Protein AF-K1T828-F1 (afdb_monomer)

Structure (mmCIF, N/CA/C/O backbone):
data_AF-K1T828-F1
#
_entry.id   AF-K1T828-F1
#
loop_
_atom_site.group_PDB
_atom_site.id
_atom_site.type_symbol
_atom_site.label_atom_id
_atom_site.label_alt_id
_atom_site.label_comp_id
_atom_site.label_asym_id
_atom_site.label_entity_id
_atom_site.label_seq_id
_atom_site.pdbx_PDB_ins_code
_atom_site.Cartn_x
_atom_site.Cartn_y
_atom_site.Cartn_z
_atom_site.occupancy
_atom_site.B_iso_or_equiv
_atom_site.auth_seq_id
_atom_site.auth_comp_id
_atom_site.auth_asym_id
_atom_site.auth_atom_id
_atom_site.pdbx_PDB_model_num
ATOM 1 N N . PHE A 1 1 ? 9.657 0.538 -6.469 1.00 87.50 1 PHE A N 1
ATOM 2 C CA . PHE A 1 1 ? 10.778 1.367 -5.960 1.00 87.50 1 PHE A CA 1
ATOM 3 C C . PHE A 1 1 ? 11.484 2.130 -7.079 1.00 87.50 1 PHE A C 1
ATOM 5 O O . PHE A 1 1 ? 11.452 3.353 -7.075 1.00 87.50 1 PHE A O 1
ATOM 12 N N . MET A 1 2 ? 12.034 1.426 -8.077 1.00 87.25 2 MET A N 1
ATOM 13 C CA . MET A 1 2 ? 12.836 2.005 -9.170 1.00 87.25 2 MET A CA 1
ATOM 14 C C . MET A 1 2 ? 12.207 3.215 -9.873 1.00 87.25 2 MET A C 1
ATOM 16 O O . MET A 1 2 ? 12.906 4.178 -10.162 1.00 87.25 2 MET A O 1
ATOM 20 N N . LEU A 1 3 ? 10.894 3.195 -10.124 1.00 89.81 3 LEU A N 1
ATOM 21 C CA . LEU A 1 3 ? 10.188 4.316 -10.759 1.00 89.81 3 LEU A CA 1
ATOM 22 C C . LEU A 1 3 ? 10.201 5.590 -9.897 1.00 89.81 3 LEU A C 1
ATOM 24 O O . LEU A 1 3 ? 10.460 6.675 -10.411 1.00 89.81 3 LEU A O 1
ATOM 28 N N . LEU A 1 4 ? 9.970 5.457 -8.587 1.00 91.81 4 LEU A N 1
ATOM 29 C CA . LEU A 1 4 ? 10.018 6.584 -7.650 1.00 91.81 4 LEU A CA 1
ATOM 30 C C . LEU A 1 4 ? 11.455 7.068 -7.452 1.00 91.81 4 LEU A C 1
ATOM 32 O O . LEU A 1 4 ? 11.699 8.270 -7.491 1.00 91.81 4 LEU A O 1
ATOM 36 N N . ALA A 1 5 ? 12.409 6.139 -7.341 1.00 91.25 5 ALA A N 1
ATOM 37 C CA . ALA A 1 5 ? 13.824 6.481 -7.278 1.00 91.25 5 ALA A CA 1
ATOM 38 C C . ALA A 1 5 ? 14.238 7.258 -8.534 1.00 91.25 5 ALA A C 1
ATOM 40 O O . ALA A 1 5 ? 14.855 8.312 -8.431 1.00 91.25 5 ALA A O 1
ATOM 41 N N . ARG A 1 6 ? 13.814 6.818 -9.728 1.00 90.62 6 ARG A N 1
ATOM 42 C CA . ARG A 1 6 ? 14.076 7.535 -10.979 1.00 90.62 6 ARG A CA 1
ATOM 43 C C . ARG A 1 6 ? 13.510 8.953 -10.945 1.00 90.62 6 ARG A C 1
ATOM 45 O O . ARG A 1 6 ? 14.242 9.878 -11.287 1.00 90.62 6 ARG A O 1
ATOM 52 N N . LEU A 1 7 ? 12.266 9.129 -10.499 1.00 93.62 7 LEU A N 1
ATOM 53 C CA . LEU A 1 7 ? 11.659 10.452 -10.335 1.00 93.62 7 LEU A CA 1
ATOM 54 C C . LEU A 1 7 ? 12.490 11.341 -9.399 1.00 93.62 7 LEU A C 1
ATOM 56 O O . LEU A 1 7 ? 12.797 12.472 -9.760 1.00 93.62 7 LEU A O 1
ATOM 60 N N . ALA A 1 8 ? 12.920 10.815 -8.250 1.00 94.38 8 ALA A N 1
ATOM 61 C CA . ALA A 1 8 ? 13.773 11.546 -7.318 1.00 94.38 8 ALA A CA 1
ATOM 62 C C . ALA A 1 8 ? 15.112 11.944 -7.965 1.00 94.38 8 ALA A C 1
ATOM 64 O O . ALA A 1 8 ? 15.529 13.094 -7.873 1.00 94.38 8 ALA A O 1
ATOM 65 N N . THR A 1 9 ? 15.758 11.031 -8.696 1.00 94.38 9 THR A N 1
ATOM 66 C CA . THR A 1 9 ? 17.039 11.324 -9.364 1.00 94.38 9 THR A CA 1
ATOM 67 C C . THR A 1 9 ? 16.931 12.345 -10.496 1.00 94.38 9 THR A C 1
ATOM 69 O O . THR A 1 9 ? 17.908 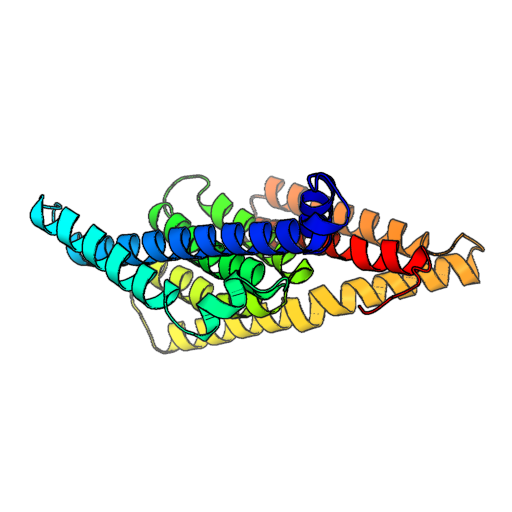13.036 -10.760 1.00 94.38 9 THR A O 1
ATOM 72 N N . ILE A 1 10 ? 15.771 12.478 -11.153 1.00 94.88 10 ILE A N 1
ATOM 73 C CA . ILE A 1 10 ? 15.543 13.512 -12.182 1.00 94.88 10 ILE A CA 1
ATOM 74 C C . ILE A 1 10 ? 15.571 14.918 -11.565 1.00 94.88 10 ILE A C 1
ATOM 76 O O . ILE A 1 10 ? 15.943 15.873 -12.238 1.00 94.88 10 ILE A O 1
ATOM 80 N N . LEU A 1 11 ? 15.224 15.041 -10.283 1.00 94.12 11 LEU A N 1
ATOM 81 C CA . LEU A 1 11 ? 15.261 16.304 -9.544 1.00 94.12 11 LEU A CA 1
ATOM 82 C C . LEU A 1 11 ? 16.664 16.646 -9.013 1.00 94.12 11 LEU A C 1
ATOM 84 O O . LEU A 1 11 ? 16.843 17.694 -8.393 1.00 94.12 11 LEU A O 1
ATOM 88 N N . ALA A 1 12 ? 17.664 15.784 -9.231 1.00 95.69 12 ALA A N 1
ATOM 89 C CA . ALA A 1 12 ? 19.028 16.043 -8.791 1.00 95.69 12 ALA A CA 1
ATOM 90 C C . ALA A 1 12 ? 19.671 17.152 -9.654 1.00 95.69 12 ALA A C 1
ATOM 92 O O . ALA A 1 12 ? 19.752 17.000 -10.873 1.00 95.69 12 ALA A O 1
ATOM 93 N N . PRO A 1 13 ? 20.193 18.238 -9.053 1.00 94.06 13 PRO A N 1
ATOM 94 C CA . PRO A 1 13 ? 20.808 19.337 -9.805 1.00 94.06 13 PRO A CA 1
ATOM 95 C C . PRO A 1 13 ? 22.147 18.955 -10.457 1.00 94.06 13 PRO A C 1
ATOM 97 O O . PRO A 1 13 ? 22.610 19.635 -11.368 1.00 94.06 13 PRO A O 1
ATOM 100 N N . SER A 1 14 ? 22.784 17.872 -10.004 1.00 95.50 14 SER A N 1
ATOM 101 C CA . SER A 1 14 ? 23.960 17.275 -10.640 1.00 95.50 14 SER A CA 1
ATOM 102 C C . SER A 1 14 ? 24.080 15.792 -10.274 1.00 95.50 14 SER A C 1
ATOM 104 O O . SER A 1 14 ? 23.405 15.308 -9.361 1.00 95.50 14 SER A O 1
ATOM 106 N N . THR A 1 15 ? 24.970 15.064 -10.957 1.00 93.56 15 THR A N 1
ATOM 107 C CA . THR A 1 15 ? 25.239 13.636 -10.696 1.00 93.56 15 THR A CA 1
ATOM 108 C C . THR A 1 15 ? 25.691 13.364 -9.262 1.00 93.56 15 THR A C 1
ATOM 110 O O . THR A 1 15 ? 25.361 12.319 -8.709 1.00 93.56 15 THR A O 1
ATOM 113 N N . TYR A 1 16 ? 26.373 14.325 -8.633 1.00 94.69 16 TYR A N 1
ATOM 114 C CA . TYR A 1 16 ? 26.779 14.257 -7.229 1.00 94.69 16 TYR A CA 1
ATOM 115 C C . TYR A 1 16 ? 25.578 14.118 -6.275 1.00 94.69 16 TYR A C 1
ATOM 117 O O . TYR A 1 16 ? 25.649 13.388 -5.292 1.00 94.69 16 TYR A O 1
ATOM 125 N N . TYR A 1 17 ? 24.441 14.753 -6.587 1.00 95.69 17 TYR A N 1
ATOM 126 C CA . TYR A 1 17 ? 23.247 14.746 -5.733 1.00 95.69 17 TYR A CA 1
ATOM 127 C C . TYR A 1 17 ? 22.303 13.560 -5.966 1.00 95.69 17 TYR A C 1
ATOM 129 O O . TYR A 1 17 ? 21.308 13.426 -5.256 1.00 95.69 17 TYR A O 1
ATOM 137 N N . VAL A 1 18 ? 22.600 12.676 -6.920 1.00 94.12 18 VAL A N 1
ATOM 138 C CA . VAL A 1 18 ? 21.748 11.521 -7.243 1.00 94.12 18 VAL A CA 1
ATOM 139 C C . VAL A 1 18 ? 21.509 10.612 -6.023 1.00 94.12 18 VAL A C 1
ATOM 141 O O . VAL A 1 18 ? 20.340 10.360 -5.724 1.00 94.12 18 VAL A O 1
ATOM 144 N N . PRO A 1 19 ? 22.535 10.178 -5.257 1.00 92.38 19 PRO A N 1
ATOM 145 C CA . PRO A 1 19 ? 22.316 9.367 -4.055 1.00 92.38 19 PRO A CA 1
ATOM 146 C C . PRO A 1 19 ? 21.527 10.119 -2.977 1.00 92.38 19 PRO A C 1
ATOM 148 O O . PRO A 1 19 ? 20.645 9.551 -2.338 1.00 92.38 19 PRO A O 1
ATOM 151 N N . HIS A 1 20 ? 21.781 11.424 -2.824 1.00 93.56 20 HIS A N 1
ATOM 152 C CA . HIS A 1 20 ? 21.067 12.265 -1.863 1.00 93.56 20 HIS A CA 1
ATOM 153 C C . HIS A 1 20 ? 19.566 12.342 -2.164 1.00 93.56 20 HIS A C 1
ATOM 155 O O . HIS A 1 20 ? 18.764 12.289 -1.235 1.00 93.56 20 HIS A O 1
ATOM 161 N N . MET A 1 21 ? 19.171 12.415 -3.439 1.00 95.62 21 MET A N 1
ATOM 162 C CA . MET A 1 21 ? 17.754 12.431 -3.818 1.00 95.62 21 MET A CA 1
ATOM 163 C C . MET A 1 21 ? 17.058 11.095 -3.540 1.00 95.62 21 MET A C 1
ATOM 165 O O . MET A 1 21 ? 15.906 11.086 -3.107 1.00 95.62 21 MET A O 1
ATOM 169 N N . VAL A 1 22 ? 17.749 9.967 -3.734 1.00 94.81 22 VAL A N 1
ATOM 170 C CA . VAL A 1 22 ? 17.203 8.642 -3.392 1.00 94.81 22 VAL A CA 1
ATOM 171 C C . VAL A 1 22 ? 17.042 8.494 -1.877 1.00 94.81 22 VAL A C 1
ATOM 173 O O . VAL A 1 22 ? 15.982 8.072 -1.419 1.00 94.81 22 VAL A O 1
ATOM 176 N N . ASN A 1 23 ? 18.030 8.921 -1.087 1.00 94.62 23 ASN A N 1
ATOM 177 C CA . ASN A 1 23 ? 17.921 8.894 0.374 1.00 94.62 23 ASN A CA 1
ATOM 178 C C . ASN A 1 23 ? 16.819 9.838 0.873 1.00 94.62 23 ASN A C 1
ATOM 180 O O . ASN A 1 23 ? 16.033 9.462 1.734 1.00 94.62 23 ASN A O 1
ATOM 184 N N . ALA A 1 24 ? 16.683 11.034 0.291 1.00 94.69 24 ALA A N 1
ATOM 185 C CA . ALA A 1 24 ? 15.603 11.959 0.631 1.00 94.69 24 ALA A CA 1
ATOM 186 C C . ALA A 1 24 ? 14.212 11.363 0.349 1.00 94.69 24 ALA A C 1
ATOM 188 O O . ALA A 1 24 ? 13.299 11.519 1.162 1.00 94.69 24 ALA A O 1
ATOM 189 N N . MET A 1 25 ? 14.047 10.634 -0.761 1.00 96.00 25 MET A N 1
ATOM 190 C CA . MET A 1 25 ? 12.819 9.884 -1.047 1.00 96.00 25 MET A CA 1
ATOM 191 C C . MET A 1 25 ? 12.511 8.862 0.059 1.00 96.00 25 MET A C 1
ATOM 193 O O . MET A 1 25 ? 11.359 8.753 0.482 1.00 96.00 25 MET A O 1
ATOM 197 N N . ASN A 1 26 ? 13.520 8.145 0.558 1.00 96.06 26 ASN A N 1
ATOM 198 C CA . ASN A 1 26 ? 13.342 7.173 1.637 1.00 96.06 26 ASN A CA 1
ATOM 199 C C . ASN A 1 26 ? 13.068 7.817 2.997 1.00 96.06 26 ASN A C 1
ATOM 201 O O . ASN A 1 26 ? 12.197 7.332 3.726 1.00 96.06 26 ASN A O 1
ATOM 205 N N . CYS A 1 27 ? 13.693 8.956 3.299 1.00 96.06 27 CYS A N 1
ATOM 206 C CA . CYS A 1 27 ? 13.342 9.771 4.460 1.00 96.06 27 CYS A CA 1
ATOM 207 C C . CYS A 1 27 ? 11.862 10.184 4.410 1.00 96.06 27 CYS A C 1
ATOM 209 O O . CYS A 1 27 ? 11.152 10.065 5.408 1.00 96.06 27 CYS A O 1
ATOM 211 N N . LEU A 1 28 ? 11.367 10.617 3.243 1.00 96.50 28 LEU A N 1
ATOM 212 C CA . LEU A 1 28 ? 9.959 10.988 3.057 1.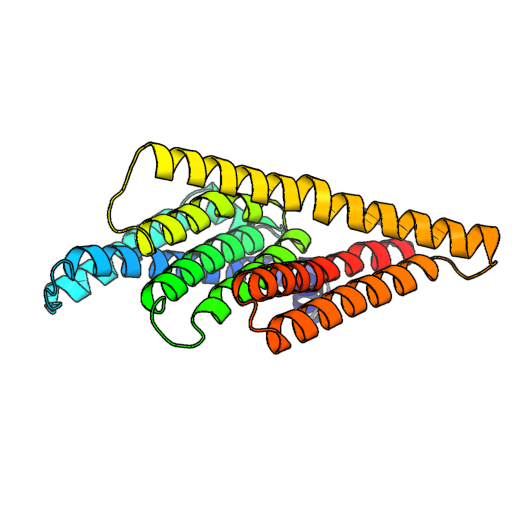00 96.50 28 LEU A CA 1
ATOM 213 C C . LEU A 1 28 ? 9.016 9.788 3.210 1.00 96.50 28 LEU A C 1
ATOM 215 O O . LEU A 1 28 ? 8.014 9.889 3.919 1.00 96.50 28 LEU A O 1
ATOM 219 N N . ALA A 1 29 ? 9.333 8.645 2.595 1.00 96.81 29 ALA A N 1
ATOM 220 C CA . ALA A 1 29 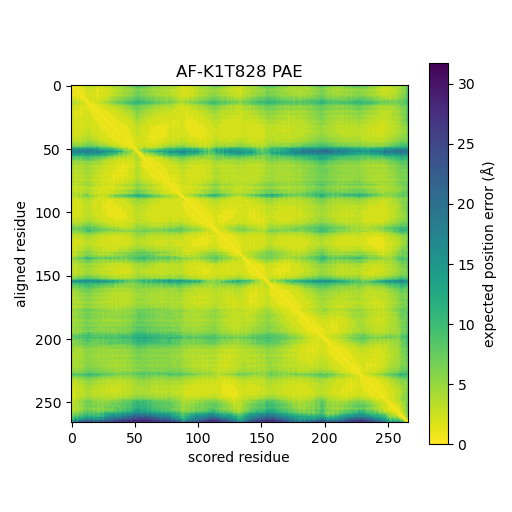? 8.549 7.419 2.758 1.00 96.81 29 ALA A CA 1
ATOM 221 C C . ALA A 1 29 ? 8.482 6.989 4.235 1.00 96.81 29 ALA A C 1
ATOM 223 O O . ALA A 1 29 ? 7.413 6.648 4.746 1.00 96.81 29 ALA A O 1
ATOM 224 N N . SER A 1 30 ? 9.602 7.090 4.948 1.00 97.31 30 SER A N 1
ATOM 225 C CA . SER A 1 30 ? 9.689 6.785 6.377 1.00 97.31 30 SER A CA 1
ATOM 226 C C . SER A 1 30 ? 8.884 7.774 7.223 1.00 97.31 30 SER A C 1
ATOM 228 O O . SER A 1 30 ? 8.157 7.354 8.120 1.00 97.31 30 SER A O 1
ATOM 230 N N . ALA A 1 31 ? 8.902 9.070 6.902 1.00 97.75 31 ALA A N 1
ATOM 231 C CA . ALA A 1 31 ? 8.058 10.060 7.571 1.00 97.75 31 ALA A CA 1
ATOM 232 C C . ALA A 1 31 ? 6.559 9.740 7.412 1.00 97.75 31 ALA A C 1
ATOM 234 O O . ALA A 1 31 ? 5.805 9.796 8.387 1.00 97.75 31 ALA A O 1
ATOM 235 N N . PHE A 1 32 ? 6.124 9.322 6.217 1.00 98.06 32 PHE A N 1
ATOM 236 C CA . PHE A 1 32 ? 4.755 8.840 6.006 1.00 98.06 32 PHE A CA 1
ATOM 237 C C . PHE A 1 32 ? 4.460 7.554 6.788 1.00 98.06 32 PHE A C 1
ATOM 239 O O . PHE A 1 32 ? 3.375 7.429 7.353 1.00 98.06 32 PHE A O 1
ATOM 246 N N . CYS A 1 33 ? 5.413 6.622 6.884 1.00 97.69 33 CYS A N 1
ATOM 247 C CA . CYS A 1 33 ? 5.275 5.436 7.733 1.00 97.69 33 CYS A CA 1
ATOM 248 C C . CYS A 1 33 ? 4.976 5.824 9.191 1.00 97.69 33 CYS A C 1
ATOM 250 O O . CYS A 1 33 ? 4.017 5.320 9.778 1.00 97.69 33 CYS A O 1
ATOM 252 N N . ILE A 1 34 ? 5.740 6.767 9.753 1.00 98.31 34 ILE A N 1
ATOM 253 C CA . ILE A 1 34 ? 5.537 7.273 11.119 1.00 98.31 34 ILE A CA 1
ATOM 254 C C . ILE A 1 34 ? 4.187 7.983 11.265 1.00 98.31 34 ILE A C 1
ATOM 256 O O . ILE A 1 34 ? 3.498 7.776 12.263 1.00 98.31 34 ILE A O 1
ATOM 260 N N . LEU A 1 35 ? 3.755 8.753 10.262 1.00 98.44 35 LEU A N 1
ATOM 261 C CA . LEU A 1 35 ? 2.431 9.383 10.254 1.00 98.44 35 LEU A CA 1
ATOM 262 C C . LEU A 1 35 ? 1.295 8.347 10.315 1.00 98.44 35 LEU A C 1
ATOM 264 O O . LEU A 1 35 ? 0.380 8.476 11.130 1.00 98.44 35 LEU A O 1
ATOM 268 N N . PHE A 1 36 ? 1.346 7.302 9.483 1.00 98.44 36 PHE A N 1
ATOM 269 C CA . PHE A 1 36 ? 0.322 6.252 9.485 1.00 98.44 36 PHE A CA 1
ATOM 270 C C . PHE A 1 36 ? 0.358 5.410 10.762 1.00 98.44 36 PHE A C 1
ATOM 272 O O . PHE A 1 36 ? -0.698 5.021 11.268 1.00 98.44 36 PHE A O 1
ATOM 279 N N . LEU A 1 37 ? 1.544 5.176 11.330 1.00 98.25 37 LEU A N 1
ATOM 280 C CA . LEU A 1 37 ? 1.688 4.533 12.633 1.00 98.25 37 LEU A CA 1
ATOM 281 C C . LEU A 1 37 ? 1.061 5.388 13.743 1.00 98.25 37 LEU A C 1
ATOM 283 O O . LEU A 1 37 ? 0.249 4.886 14.520 1.00 98.25 37 LEU A O 1
ATOM 287 N N . PHE A 1 38 ? 1.351 6.691 13.770 1.00 98.62 38 PHE A N 1
ATOM 288 C CA . PHE A 1 38 ? 0.730 7.644 14.689 1.00 98.62 38 PHE A CA 1
ATOM 289 C C . PHE A 1 38 ? -0.802 7.610 14.579 1.00 98.62 38 PHE A C 1
ATOM 291 O O . PHE A 1 38 ? -1.504 7.486 15.587 1.00 98.62 38 PHE A O 1
ATOM 298 N N . TRP A 1 39 ? -1.352 7.653 13.362 1.00 98.50 39 TRP A N 1
ATOM 299 C CA . TRP A 1 39 ? -2.801 7.569 13.171 1.00 98.50 39 TRP A CA 1
ATOM 300 C C . TRP A 1 39 ? -3.395 6.215 13.560 1.00 98.50 39 TRP A C 1
ATOM 302 O O . TRP A 1 39 ? -4.513 6.167 14.066 1.00 98.50 39 TRP A O 1
ATOM 312 N N . THR A 1 40 ? -2.661 5.124 13.363 1.00 97.94 40 THR A N 1
ATOM 313 C CA . THR A 1 40 ? -3.063 3.783 13.809 1.00 97.94 40 THR A CA 1
ATOM 314 C C . THR A 1 40 ? -3.160 3.733 15.334 1.00 97.94 40 THR A C 1
ATOM 316 O O . THR A 1 40 ? -4.190 3.333 15.877 1.00 97.94 40 THR A O 1
ATOM 319 N N . ILE A 1 41 ? -2.132 4.209 16.041 1.00 98.12 41 ILE A N 1
ATOM 320 C CA . ILE A 1 41 ? -2.092 4.206 17.509 1.00 98.12 41 ILE A CA 1
ATOM 321 C C . ILE A 1 41 ? -3.179 5.120 18.082 1.00 98.12 41 ILE A C 1
ATOM 323 O O . ILE A 1 41 ? -3.935 4.700 18.956 1.00 98.12 41 ILE A O 1
ATOM 327 N N . THR A 1 42 ? -3.309 6.347 17.570 1.00 97.56 42 THR A N 1
ATOM 328 C CA . THR A 1 42 ? -4.348 7.289 18.027 1.00 97.56 42 THR A CA 1
ATOM 329 C C . THR A 1 42 ? -5.758 6.771 17.754 1.00 97.56 42 THR A C 1
ATOM 331 O O . THR A 1 42 ? -6.631 6.916 18.609 1.00 97.56 42 THR A O 1
ATOM 334 N N . HIS A 1 43 ? -5.995 6.119 16.611 1.00 95.75 43 HIS A N 1
ATOM 335 C CA . HIS A 1 43 ? -7.269 5.462 16.322 1.00 95.75 43 HIS A CA 1
ATOM 336 C C . HIS A 1 43 ? -7.595 4.394 17.376 1.00 95.75 43 HIS A C 1
ATOM 338 O O . HIS A 1 43 ? -8.698 4.394 17.928 1.00 95.75 43 HIS A O 1
ATOM 344 N N . LEU A 1 44 ? -6.644 3.506 17.686 1.00 95.25 44 LEU A N 1
ATOM 345 C CA . LEU A 1 44 ? -6.841 2.434 18.665 1.00 95.25 44 LEU A CA 1
ATOM 346 C C . LEU A 1 44 ? -7.033 2.983 20.086 1.00 95.25 44 LEU A C 1
ATOM 348 O O . LEU A 1 44 ? -7.969 2.578 20.775 1.00 95.25 44 LEU A O 1
ATOM 352 N N . ALA A 1 45 ? -6.208 3.946 20.505 1.00 95.69 45 ALA A N 1
ATOM 353 C CA . ALA A 1 45 ? -6.323 4.597 21.809 1.00 95.69 45 ALA A CA 1
ATOM 354 C C . ALA A 1 45 ? -7.675 5.309 21.965 1.00 95.69 45 ALA A C 1
ATOM 356 O O . ALA A 1 45 ? -8.368 5.123 22.967 1.00 95.69 45 ALA A O 1
ATOM 357 N N . ARG A 1 46 ? -8.109 6.051 20.936 1.00 94.75 46 ARG A N 1
ATOM 358 C CA . ARG A 1 46 ? -9.433 6.682 20.908 1.00 94.75 46 ARG A CA 1
ATOM 359 C C . ARG A 1 46 ? -10.545 5.652 21.067 1.00 94.75 46 ARG A C 1
ATOM 361 O O . ARG A 1 46 ? -11.432 5.852 21.887 1.00 94.75 46 ARG A O 1
ATOM 368 N N . ARG A 1 47 ? -10.483 4.549 20.317 1.00 90.75 47 ARG A N 1
ATOM 369 C CA . ARG A 1 47 ? -11.489 3.478 20.350 1.00 90.75 47 ARG A CA 1
ATOM 370 C C . ARG A 1 47 ? -11.646 2.857 21.738 1.00 90.75 47 ARG A C 1
ATOM 372 O O . ARG A 1 47 ? -12.753 2.473 22.109 1.00 90.75 47 ARG A O 1
ATOM 379 N N . ILE A 1 48 ? -10.554 2.735 22.492 1.00 91.69 48 ILE A N 1
ATOM 380 C CA . ILE A 1 48 ? -10.585 2.225 23.868 1.00 91.69 48 ILE A CA 1
ATOM 381 C C . ILE A 1 48 ? -11.325 3.208 24.782 1.00 91.69 48 ILE A C 1
ATOM 383 O O . ILE A 1 48 ? -12.184 2.785 25.552 1.00 91.69 48 ILE A O 1
ATOM 387 N N . LEU A 1 49 ? -11.035 4.507 24.668 1.00 91.56 49 LEU A N 1
ATOM 388 C CA . LEU A 1 49 ? -11.616 5.538 25.533 1.00 91.56 49 LEU A CA 1
ATOM 389 C C . LEU A 1 49 ? -13.068 5.893 25.193 1.00 91.56 49 LEU A C 1
ATOM 391 O O . LEU A 1 49 ? -13.806 6.280 26.089 1.00 91.56 49 LEU A O 1
ATOM 395 N N . THR A 1 50 ? -13.496 5.745 23.937 1.00 88.88 50 THR A N 1
ATOM 396 C CA . THR A 1 50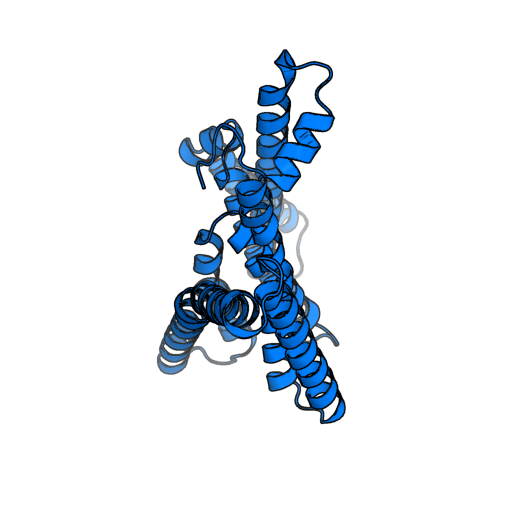 ? -14.893 5.980 23.519 1.00 88.88 50 THR A CA 1
ATOM 397 C C . THR A 1 50 ? -15.765 4.730 23.596 1.00 88.88 50 THR A C 1
ATOM 399 O O . THR A 1 50 ? -16.892 4.698 23.089 1.00 88.88 50 THR A O 1
ATOM 402 N N . ARG A 1 51 ? -15.251 3.652 24.194 1.00 83.56 51 ARG A N 1
ATOM 403 C CA . ARG A 1 51 ? -16.003 2.412 24.371 1.00 83.56 51 ARG A CA 1
ATOM 404 C C . ARG A 1 51 ? -17.270 2.691 25.194 1.00 83.56 51 ARG A C 1
ATOM 406 O O . ARG A 1 51 ? -17.257 3.518 26.095 1.00 83.56 51 ARG A O 1
ATOM 413 N N . GLN A 1 52 ? -18.368 2.005 24.863 1.00 80.00 52 GLN A N 1
ATOM 414 C CA . GLN A 1 52 ? -19.691 2.186 25.494 1.00 80.00 52 GLN A CA 1
ATOM 415 C C . GLN A 1 52 ? -20.313 3.586 25.318 1.00 80.00 52 GLN A C 1
ATOM 417 O O . GLN A 1 52 ? -21.239 3.934 26.041 1.00 80.00 52 GLN A O 1
ATOM 422 N N . GLY A 1 53 ? -19.859 4.368 24.332 1.00 80.44 53 GLY A N 1
ATOM 423 C CA . GLY A 1 53 ? -20.445 5.678 24.032 1.00 80.44 53 GLY A CA 1
ATOM 424 C C . GLY A 1 53 ? -19.921 6.811 24.913 1.00 80.44 53 GLY A C 1
ATOM 425 O O . GLY A 1 53 ? -20.535 7.871 24.953 1.00 80.44 53 GLY A O 1
ATOM 426 N N . ALA A 1 54 ? -18.798 6.606 25.608 1.00 85.88 54 ALA A N 1
ATOM 427 C CA . ALA A 1 54 ? -18.147 7.666 26.365 1.00 85.88 54 ALA A CA 1
ATOM 428 C C . ALA A 1 54 ? -17.656 8.793 25.439 1.00 85.88 54 ALA A C 1
ATOM 430 O O . ALA A 1 54 ? -17.020 8.545 24.409 1.00 85.88 54 ALA A O 1
ATOM 431 N N . GLU A 1 55 ? -17.922 10.038 25.829 1.00 87.50 55 GLU A N 1
ATOM 432 C CA . GLU A 1 55 ? -17.397 11.210 25.135 1.00 87.50 55 GLU A CA 1
ATOM 433 C C . GLU A 1 55 ? -15.939 11.487 25.526 1.00 87.50 55 GLU A C 1
ATOM 435 O O . GLU A 1 55 ? -15.490 11.233 26.648 1.00 87.50 55 GLU A O 1
ATOM 440 N N . LEU A 1 56 ? -15.170 12.030 24.582 1.00 89.31 56 LEU A N 1
ATOM 441 C CA . LEU A 1 56 ? -13.778 12.388 24.827 1.00 89.31 56 LEU A CA 1
ATOM 442 C C . LEU A 1 56 ? -13.699 13.716 25.578 1.00 89.31 56 LEU A C 1
ATOM 444 O O . LEU A 1 56 ? -13.993 14.776 25.029 1.00 89.31 56 LEU A O 1
ATOM 448 N N . THR A 1 57 ? -13.204 13.673 26.812 1.00 93.94 57 THR A N 1
ATOM 449 C CA . THR A 1 57 ? -12.784 14.882 27.527 1.00 93.94 57 THR A CA 1
ATOM 450 C C . THR A 1 57 ? -11.527 15.480 26.883 1.00 93.94 57 THR A C 1
ATOM 452 O O . THR A 1 57 ? -10.766 14.791 26.198 1.00 93.94 57 THR A O 1
ATOM 455 N N . LYS A 1 58 ? -11.240 16.761 27.153 1.00 93.88 58 LYS A N 1
ATOM 456 C CA . LYS A 1 58 ? -9.984 17.398 26.706 1.00 93.88 58 LYS A CA 1
ATOM 457 C C . LYS A 1 58 ? -8.743 16.630 27.181 1.00 93.88 58 LYS A C 1
ATOM 459 O O . LYS A 1 58 ? -7.803 16.463 26.410 1.00 93.88 58 LYS A O 1
ATOM 464 N N . ALA A 1 59 ? -8.766 16.121 28.415 1.00 94.38 59 ALA A N 1
ATOM 465 C CA . ALA A 1 59 ? -7.687 15.302 28.964 1.00 94.38 59 ALA A CA 1
ATOM 466 C C . ALA A 1 59 ? -7.502 13.995 28.170 1.00 94.38 59 ALA A C 1
ATOM 468 O O . ALA A 1 59 ? -6.376 13.648 27.821 1.00 94.38 59 ALA A O 1
ATOM 469 N N . ASN A 1 60 ? -8.598 13.324 27.797 1.00 93.81 60 ASN A N 1
ATOM 470 C CA . ASN A 1 60 ? -8.551 12.115 26.972 1.00 93.81 60 ASN A CA 1
ATOM 471 C C . ASN A 1 60 ? -7.996 12.391 25.570 1.00 93.81 60 ASN A C 1
ATOM 473 O O . ASN A 1 60 ? -7.236 11.581 25.050 1.00 93.81 60 ASN A O 1
ATOM 477 N N . ILE A 1 61 ? -8.329 13.533 24.961 1.00 95.31 61 ILE A N 1
ATOM 478 C CA . ILE A 1 61 ? -7.772 13.922 23.656 1.00 95.31 61 ILE A CA 1
ATOM 479 C C . ILE A 1 61 ? -6.249 14.069 23.749 1.00 95.31 61 ILE A C 1
ATOM 481 O O . ILE A 1 61 ? -5.531 13.505 22.923 1.00 95.31 61 ILE A O 1
ATOM 485 N N . VAL A 1 62 ? -5.753 14.776 24.770 1.00 97.19 62 VAL A N 1
ATOM 486 C CA . VAL A 1 62 ? -4.308 14.928 25.003 1.00 97.19 62 VAL A CA 1
ATOM 487 C C . VAL A 1 62 ? -3.652 13.571 25.251 1.00 97.19 62 VAL A C 1
ATOM 489 O O . VAL A 1 62 ? -2.608 13.297 24.667 1.00 97.19 62 VAL A O 1
ATOM 492 N N . ALA A 1 63 ? -4.281 12.696 26.041 1.00 96.06 63 ALA A N 1
ATOM 493 C CA . ALA A 1 63 ? -3.778 11.348 26.284 1.00 96.06 63 ALA A CA 1
ATOM 494 C C . ALA A 1 63 ? -3.679 10.530 24.986 1.00 96.06 63 ALA A C 1
ATOM 496 O O . ALA A 1 63 ? -2.628 9.959 24.720 1.00 96.06 63 ALA A O 1
ATOM 497 N N . VAL A 1 64 ? -4.713 10.532 24.134 1.00 97.31 64 VAL A N 1
ATOM 498 C CA . VAL A 1 64 ? -4.697 9.829 22.837 1.00 97.31 64 VAL A CA 1
ATOM 499 C C . VAL A 1 64 ? -3.569 10.337 21.946 1.00 97.31 64 VAL A C 1
ATOM 501 O O . VAL A 1 64 ? -2.806 9.532 21.409 1.00 97.31 64 VAL A O 1
ATOM 504 N N . LEU A 1 65 ? -3.453 11.659 21.785 1.00 98.00 65 LEU A N 1
ATOM 505 C CA . LEU A 1 65 ? -2.410 12.266 20.956 1.00 98.00 65 LEU A CA 1
ATOM 506 C C . LEU A 1 65 ? -1.014 11.977 21.521 1.00 98.00 65 LEU A C 1
ATOM 508 O O . LEU A 1 65 ? -0.113 11.635 20.758 1.00 98.00 65 LEU A O 1
ATOM 512 N N . GLY A 1 66 ? -0.853 12.041 22.845 1.00 97.88 66 GLY A N 1
ATOM 513 C CA . GLY A 1 66 ? 0.381 11.696 23.544 1.00 97.88 66 GLY A CA 1
ATOM 514 C C . GLY A 1 66 ? 0.773 10.231 23.354 1.00 97.88 66 GLY A C 1
ATOM 515 O O . GLY A 1 66 ? 1.912 9.956 22.994 1.00 97.88 66 GLY A O 1
ATOM 516 N N . THR A 1 67 ? -0.166 9.288 23.499 1.00 97.81 67 THR A N 1
ATOM 517 C CA . T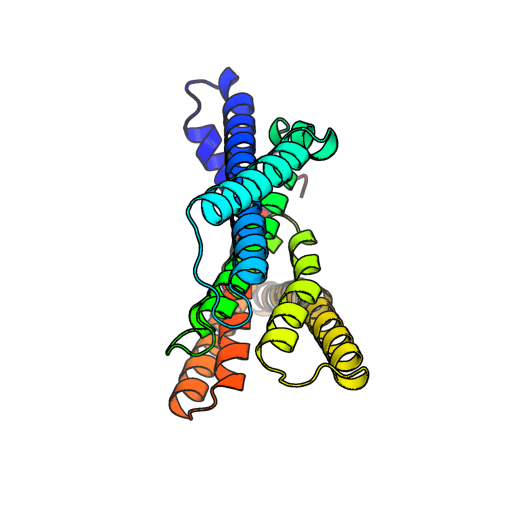HR A 1 67 ? 0.070 7.858 23.230 1.00 97.81 67 THR A CA 1
ATOM 518 C C . THR A 1 67 ? 0.505 7.632 21.785 1.00 97.81 67 THR A C 1
ATOM 520 O O . THR A 1 67 ? 1.468 6.906 21.540 1.00 97.81 67 THR A O 1
ATOM 523 N N . GLY A 1 68 ? -0.168 8.282 20.831 1.00 98.00 68 GLY A N 1
ATOM 524 C CA . GLY A 1 68 ? 0.211 8.249 19.422 1.00 98.00 68 GLY A CA 1
ATOM 525 C C . GLY A 1 68 ? 1.629 8.750 19.185 1.00 98.00 68 GLY A C 1
ATOM 526 O O . GLY A 1 68 ? 2.414 8.075 18.523 1.00 98.00 68 GLY A O 1
ATOM 527 N N . ALA A 1 69 ? 1.958 9.923 19.732 1.00 98.06 69 ALA A N 1
ATOM 528 C CA . ALA A 1 69 ? 3.255 10.562 19.552 1.00 98.06 69 ALA A CA 1
ATOM 529 C C . ALA A 1 69 ? 4.380 9.724 20.167 1.00 98.06 69 ALA A C 1
ATOM 531 O O . ALA A 1 69 ? 5.356 9.432 19.483 1.00 98.06 69 ALA A O 1
ATOM 532 N N . VAL A 1 70 ? 4.219 9.279 21.417 1.00 98.25 70 VAL A N 1
ATOM 533 C CA . VAL A 1 70 ? 5.213 8.448 22.111 1.00 98.25 70 VAL A CA 1
ATOM 534 C C . VAL A 1 70 ? 5.439 7.136 21.366 1.00 98.25 70 VAL A C 1
ATOM 536 O O . VAL A 1 70 ? 6.584 6.788 21.105 1.00 98.25 70 VAL A O 1
ATOM 539 N N . GLY A 1 71 ? 4.379 6.424 20.972 1.00 97.62 71 GLY A N 1
ATOM 540 C CA . GLY A 1 71 ? 4.527 5.139 20.286 1.00 97.62 71 GLY A CA 1
ATOM 541 C C . GLY A 1 71 ? 5.128 5.262 18.882 1.00 97.62 71 GLY A C 1
ATOM 542 O O . GLY A 1 71 ? 5.991 4.468 18.513 1.00 97.62 71 GLY A O 1
ATOM 543 N N . ALA A 1 72 ? 4.723 6.275 18.110 1.00 98.06 72 ALA A N 1
ATOM 544 C CA . ALA A 1 72 ? 5.271 6.500 16.776 1.00 98.06 72 ALA A CA 1
ATOM 545 C C . ALA A 1 72 ? 6.740 6.953 16.830 1.00 98.06 72 ALA A C 1
ATOM 547 O O . ALA A 1 72 ? 7.564 6.417 16.096 1.00 98.06 72 ALA A O 1
ATOM 548 N N . LEU A 1 73 ? 7.088 7.877 17.735 1.00 97.56 73 LEU A N 1
ATOM 549 C CA . LEU A 1 73 ? 8.466 8.346 17.907 1.00 97.56 73 LEU A CA 1
ATOM 550 C C . LEU A 1 73 ? 9.379 7.272 18.503 1.00 97.56 73 LEU A C 1
ATOM 552 O O . LEU A 1 73 ? 10.535 7.185 18.100 1.00 97.56 73 LEU A O 1
ATOM 556 N N . ALA A 1 74 ? 8.874 6.423 19.401 1.00 97.81 74 ALA A N 1
ATOM 557 C CA . ALA A 1 74 ? 9.636 5.278 19.889 1.00 97.81 74 ALA A CA 1
ATOM 558 C C . ALA A 1 74 ? 10.073 4.370 18.731 1.00 97.81 74 ALA A C 1
ATOM 560 O O . ALA A 1 74 ? 11.221 3.945 18.711 1.00 97.81 74 ALA A O 1
ATOM 561 N N . TYR A 1 75 ? 9.201 4.133 17.740 1.00 96.81 75 TYR A N 1
ATOM 562 C CA . TYR A 1 75 ? 9.565 3.387 16.532 1.00 96.81 75 TYR A CA 1
ATOM 563 C C . TYR A 1 75 ? 10.556 4.154 15.642 1.00 96.81 75 TYR A C 1
ATOM 565 O O . TYR A 1 75 ? 11.526 3.555 15.174 1.00 96.81 75 TYR A O 1
ATOM 573 N N . THR A 1 76 ? 10.364 5.471 15.468 1.00 96.75 76 THR A N 1
ATOM 574 C CA . THR A 1 76 ? 11.269 6.345 14.696 1.00 96.75 76 THR A CA 1
ATOM 575 C C . THR A 1 76 ? 12.727 6.200 15.120 1.00 96.75 76 THR A C 1
ATOM 577 O O . THR A 1 76 ? 13.604 6.153 14.264 1.00 96.75 76 THR A O 1
ATOM 580 N N . PHE A 1 77 ? 12.986 6.126 16.427 1.00 96.25 77 PHE A N 1
ATOM 581 C CA . PHE A 1 77 ? 14.340 6.071 16.984 1.00 96.25 77 PHE A CA 1
ATOM 582 C C . PHE A 1 77 ? 14.849 4.646 17.251 1.00 96.25 77 PHE A C 1
ATOM 584 O O . PHE A 1 77 ? 15.851 4.480 17.941 1.00 96.25 77 PHE A O 1
ATOM 591 N N . THR A 1 78 ? 14.190 3.609 16.721 1.00 97.50 78 THR A N 1
ATOM 592 C CA . THR A 1 78 ? 14.769 2.255 16.726 1.00 97.50 78 THR A CA 1
ATOM 593 C C . THR A 1 78 ? 15.862 2.136 15.670 1.00 97.50 78 THR A C 1
ATOM 595 O O . THR A 1 78 ? 15.693 2.640 14.559 1.00 97.50 78 THR A O 1
ATOM 598 N N . ASP A 1 79 ? 16.948 1.421 15.982 1.00 95.06 79 ASP A N 1
ATOM 599 C CA . ASP A 1 79 ? 18.096 1.278 15.076 1.00 95.06 79 ASP A CA 1
ATOM 600 C C . ASP A 1 79 ? 17.669 0.786 13.688 1.00 95.06 79 ASP A C 1
ATOM 602 O O . ASP A 1 79 ? 17.950 1.422 12.674 1.00 95.06 79 ASP A O 1
ATOM 606 N N . THR A 1 80 ? 16.907 -0.311 13.629 1.00 93.56 80 THR A N 1
ATOM 607 C CA . THR A 1 80 ? 16.477 -0.912 12.358 1.00 93.56 80 THR A CA 1
ATOM 608 C C . THR A 1 80 ? 15.672 0.057 11.491 1.00 93.56 80 THR A C 1
ATOM 610 O O . THR A 1 80 ? 15.896 0.123 10.280 1.00 93.56 80 THR A O 1
ATOM 613 N N . PHE A 1 81 ? 14.740 0.815 12.079 1.00 95.25 81 PHE A N 1
ATOM 614 C CA . PHE A 1 81 ? 13.925 1.754 11.310 1.00 95.25 81 PHE A CA 1
ATOM 615 C C . PHE A 1 81 ? 14.723 2.991 10.894 1.00 95.25 81 PHE A C 1
ATOM 617 O O . PHE A 1 81 ? 14.627 3.411 9.741 1.00 95.25 81 PHE A O 1
ATOM 624 N N . TRP A 1 82 ? 15.538 3.543 11.798 1.00 95.56 82 TRP A N 1
ATOM 625 C CA . TRP A 1 82 ? 16.369 4.711 11.515 1.00 95.56 82 TRP A CA 1
ATOM 626 C C . TRP A 1 82 ? 17.332 4.451 10.354 1.00 95.56 82 TRP A C 1
ATOM 628 O O . TRP A 1 82 ? 17.387 5.245 9.416 1.00 95.56 82 TRP A O 1
ATOM 638 N N . PHE A 1 83 ? 18.032 3.310 10.365 1.00 93.38 83 PHE A N 1
ATOM 639 C CA . PHE A 1 83 ? 18.929 2.931 9.269 1.00 93.38 83 PHE A CA 1
ATOM 640 C C . PHE A 1 83 ? 18.174 2.700 7.955 1.00 93.38 83 PHE A C 1
ATOM 642 O O . PHE A 1 83 ? 18.583 3.230 6.923 1.00 93.38 83 PHE A O 1
ATOM 649 N N . SER A 1 84 ? 17.010 2.041 8.001 1.00 91.62 84 SER A N 1
ATOM 650 C CA . SER A 1 84 ? 16.157 1.865 6.813 1.00 91.62 84 SER A CA 1
ATOM 651 C C . SER A 1 84 ? 15.696 3.197 6.202 1.00 91.62 84 SER A C 1
ATOM 653 O O . SER A 1 84 ? 15.409 3.256 5.007 1.00 91.62 84 SER A O 1
ATOM 655 N N . ALA A 1 85 ? 15.589 4.262 7.005 1.00 93.81 85 ALA A N 1
ATOM 656 C CA . ALA A 1 85 ? 15.130 5.571 6.550 1.00 93.81 85 ALA A CA 1
ATOM 657 C C . ALA A 1 85 ? 16.208 6.373 5.806 1.00 93.81 85 ALA A C 1
ATOM 659 O O . ALA A 1 85 ? 15.866 7.168 4.931 1.00 93.81 85 ALA A O 1
ATOM 660 N N . ILE A 1 86 ? 17.486 6.171 6.144 1.00 92.31 86 ILE A N 1
ATOM 661 C CA . ILE A 1 86 ? 18.620 6.922 5.577 1.00 92.31 86 ILE A CA 1
ATOM 662 C C . ILE A 1 86 ? 19.365 6.167 4.471 1.00 92.31 86 ILE A C 1
ATOM 664 O O . ILE A 1 86 ? 20.242 6.738 3.822 1.00 92.31 86 ILE A O 1
ATOM 668 N N . GLU A 1 87 ? 19.027 4.900 4.256 1.00 89.56 87 GLU A N 1
ATOM 669 C CA . GLU A 1 87 ? 19.608 4.043 3.228 1.00 89.56 87 GLU A CA 1
ATOM 670 C C . GLU A 1 87 ? 18.705 3.982 1.994 1.00 89.56 87 GLU A C 1
ATOM 672 O O . GLU A 1 87 ? 17.487 3.915 2.122 1.00 89.56 87 GLU A O 1
ATOM 677 N N . GLY A 1 88 ? 19.284 3.990 0.791 1.00 87.62 88 GLY A N 1
ATOM 678 C CA . GLY A 1 88 ? 18.573 3.985 -0.492 1.00 87.62 88 GLY A CA 1
ATOM 679 C C . GLY A 1 88 ? 17.991 2.627 -0.905 1.00 87.62 88 GLY A C 1
ATOM 680 O O . GLY A 1 88 ? 18.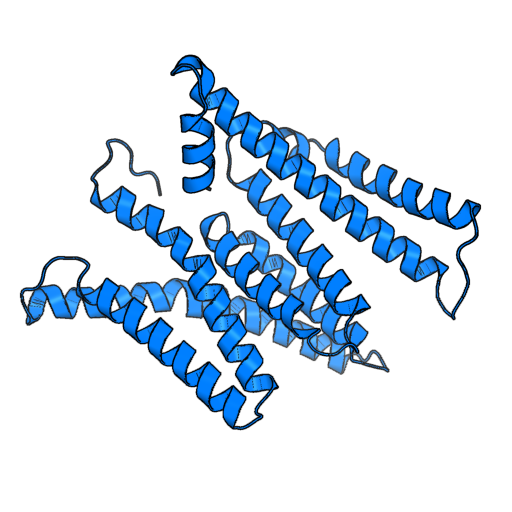217 2.192 -2.032 1.00 87.62 88 GLY A O 1
ATOM 681 N N . GLU A 1 89 ? 17.229 1.974 -0.026 1.00 89.56 89 GLU A N 1
ATOM 682 C CA . GLU A 1 89 ? 16.657 0.637 -0.235 1.00 89.56 89 GLU A CA 1
ATOM 683 C C . GLU A 1 89 ? 15.120 0.577 -0.199 1.00 89.56 89 GLU A C 1
ATOM 685 O O . GLU A 1 89 ? 14.415 1.522 0.153 1.00 89.56 89 GLU A O 1
ATOM 690 N N . VAL A 1 90 ? 14.557 -0.572 -0.577 1.00 91.81 90 VAL A N 1
ATOM 691 C CA . VAL A 1 90 ? 13.102 -0.767 -0.693 1.00 91.81 90 VAL A CA 1
ATOM 692 C C . VAL A 1 90 ? 12.364 -0.786 0.652 1.00 91.81 90 VAL A C 1
ATOM 694 O O . VAL A 1 90 ? 11.138 -0.630 0.674 1.00 91.81 90 VAL A O 1
ATOM 697 N N . TYR A 1 91 ? 13.078 -0.969 1.768 1.00 92.31 91 TYR A N 1
ATOM 698 C CA . TYR A 1 91 ? 12.486 -1.186 3.089 1.00 92.31 91 TYR A CA 1
ATOM 699 C C . TYR A 1 91 ? 11.693 0.019 3.604 1.00 92.31 91 TYR A C 1
ATOM 701 O O . TYR A 1 91 ? 10.596 -0.175 4.125 1.00 92.31 91 TYR A O 1
ATOM 709 N N . ALA A 1 92 ? 12.157 1.254 3.374 1.00 94.31 92 ALA A N 1
ATOM 710 C CA . ALA A 1 92 ? 11.423 2.467 3.753 1.00 94.31 92 ALA A CA 1
ATOM 711 C C . ALA A 1 92 ? 10.019 2.517 3.121 1.00 94.31 92 ALA A C 1
ATOM 713 O O . ALA A 1 92 ? 9.008 2.698 3.806 1.00 94.31 92 ALA A O 1
ATOM 714 N N . LEU A 1 93 ? 9.940 2.285 1.805 1.00 94.06 93 LEU A N 1
ATOM 715 C CA . LEU A 1 93 ? 8.666 2.235 1.086 1.00 94.06 93 LEU A CA 1
ATOM 716 C C . LEU A 1 93 ? 7.820 1.027 1.507 1.00 94.06 93 LEU A C 1
ATOM 718 O O . LEU A 1 93 ? 6.610 1.170 1.666 1.00 94.06 93 LEU A O 1
ATOM 722 N N . SER A 1 94 ? 8.430 -0.140 1.735 1.00 94.44 94 SER A N 1
ATOM 723 C CA . SER A 1 94 ? 7.719 -1.329 2.225 1.00 94.44 94 SER A CA 1
ATOM 724 C C . SER A 1 94 ? 7.052 -1.082 3.586 1.00 94.44 94 SER A C 1
ATOM 726 O O . SER A 1 94 ? 5.869 -1.389 3.766 1.00 94.44 94 SER A O 1
ATOM 728 N N . SER A 1 95 ? 7.772 -0.476 4.532 1.00 94.69 95 SER A N 1
ATOM 729 C CA . SER A 1 95 ? 7.249 -0.109 5.853 1.00 94.69 95 SER A CA 1
ATOM 730 C C . SER A 1 95 ? 6.125 0.922 5.747 1.00 94.69 95 SER A C 1
ATOM 732 O O . SER A 1 95 ? 5.078 0.759 6.374 1.00 94.69 95 SER A O 1
ATOM 734 N N . MET A 1 96 ? 6.277 1.926 4.875 1.00 95.81 96 MET A N 1
ATOM 735 C CA . MET A 1 96 ? 5.223 2.904 4.597 1.00 95.81 96 MET A CA 1
ATOM 736 C C . MET A 1 96 ? 3.936 2.243 4.084 1.00 95.81 96 MET A C 1
ATOM 738 O O . MET A 1 96 ? 2.861 2.535 4.606 1.00 95.81 96 MET A O 1
ATOM 742 N N . PHE A 1 97 ? 4.020 1.342 3.096 1.00 96.12 97 PHE A N 1
ATOM 743 C CA . PHE A 1 97 ? 2.850 0.612 2.587 1.00 96.12 97 PHE A CA 1
ATOM 744 C C . PHE A 1 97 ? 2.197 -0.256 3.663 1.00 96.12 97 PHE A C 1
ATOM 746 O O . PHE A 1 97 ? 0.970 -0.281 3.756 1.00 96.12 97 PHE A O 1
ATOM 753 N N . THR A 1 98 ? 3.006 -0.910 4.496 1.00 95.56 98 THR A N 1
ATOM 754 C CA . THR A 1 98 ? 2.540 -1.721 5.629 1.00 95.56 98 THR A CA 1
ATOM 755 C C . THR A 1 98 ? 1.725 -0.869 6.603 1.00 95.56 98 THR A C 1
ATOM 757 O O . THR A 1 98 ? 0.572 -1.192 6.900 1.00 95.56 98 THR A O 1
ATOM 760 N N . ALA A 1 99 ? 2.276 0.265 7.048 1.00 96.75 99 ALA A N 1
ATOM 761 C CA . ALA A 1 99 ? 1.593 1.181 7.959 1.00 96.75 99 ALA A CA 1
ATOM 762 C C . ALA A 1 99 ? 0.322 1.782 7.329 1.00 96.75 99 ALA A C 1
ATOM 764 O O . ALA A 1 99 ? -0.726 1.837 7.976 1.00 96.75 99 ALA A O 1
ATOM 765 N N . LEU A 1 100 ? 0.386 2.174 6.052 1.00 97.75 100 LEU A N 1
ATOM 766 C CA . LEU A 1 100 ? -0.748 2.707 5.297 1.00 97.75 100 LEU A CA 1
ATOM 767 C C . LEU A 1 100 ? -1.890 1.691 5.186 1.00 97.75 100 LEU A C 1
ATOM 769 O O . LEU A 1 100 ? -3.036 2.034 5.458 1.00 97.75 100 LEU A O 1
ATOM 773 N N . VAL A 1 101 ? -1.608 0.447 4.795 1.00 97.44 101 VAL A N 1
ATOM 774 C CA . VAL A 1 101 ? -2.636 -0.588 4.604 1.00 97.44 101 VAL A CA 1
ATOM 775 C C . VAL A 1 101 ? -3.313 -0.953 5.926 1.00 97.44 101 VAL A C 1
ATOM 777 O O . VAL A 1 101 ? -4.541 -1.059 5.973 1.00 97.44 101 VAL A O 1
ATOM 780 N N . VAL A 1 102 ? -2.545 -1.075 7.013 1.00 97.06 102 VAL A N 1
ATOM 781 C CA . VAL A 1 102 ? -3.106 -1.296 8.355 1.00 97.06 102 VAL A CA 1
ATOM 782 C C . VAL A 1 102 ? -4.006 -0.127 8.763 1.00 97.06 102 VAL A C 1
ATOM 784 O O . VAL A 1 102 ? -5.144 -0.345 9.184 1.00 97.06 102 VAL A O 1
ATOM 787 N N . TRP A 1 103 ? -3.553 1.115 8.570 1.00 97.88 103 TRP A N 1
ATOM 788 C CA . TRP A 1 103 ? -4.357 2.302 8.860 1.00 97.88 103 TRP A CA 1
ATOM 789 C C . TRP A 1 103 ? -5.640 2.374 8.014 1.00 97.88 103 TRP A C 1
ATOM 791 O O . TRP A 1 103 ? -6.720 2.651 8.541 1.00 97.88 103 TRP A O 1
ATOM 801 N N . LEU A 1 104 ? -5.564 2.073 6.715 1.00 98.00 104 LEU A N 1
ATOM 802 C CA . LEU A 1 104 ? -6.726 2.039 5.820 1.00 98.00 104 LEU A CA 1
ATOM 803 C C . LEU A 1 104 ? -7.753 0.992 6.245 1.00 98.00 104 LEU A C 1
ATOM 805 O O . LEU A 1 104 ? -8.953 1.202 6.075 1.00 98.00 104 LEU A O 1
ATOM 809 N N . MET A 1 105 ? -7.309 -0.121 6.824 1.00 97.69 105 MET A N 1
ATOM 810 C CA . MET A 1 105 ? -8.216 -1.150 7.317 1.00 97.69 105 MET A CA 1
ATOM 811 C C . MET A 1 105 ? -8.950 -0.714 8.585 1.00 97.69 105 MET A C 1
ATOM 813 O O . MET A 1 105 ? -10.132 -1.011 8.751 1.00 97.69 105 MET A O 1
ATOM 817 N N . LEU A 1 106 ? -8.294 0.066 9.444 1.00 96.75 106 LEU A N 1
ATOM 818 C CA . LEU A 1 106 ? -8.958 0.744 10.558 1.00 96.75 106 LEU A CA 1
ATOM 819 C C . LEU A 1 106 ? -9.935 1.825 10.065 1.00 96.75 106 LEU A C 1
ATOM 821 O O . LEU A 1 106 ? -11.013 1.998 10.633 1.00 96.75 106 LEU A O 1
ATOM 825 N N . LYS A 1 107 ? -9.621 2.507 8.955 1.00 95.94 107 LYS A N 1
ATOM 826 C CA . LYS A 1 107 ? -10.567 3.415 8.283 1.00 95.94 107 LYS A CA 1
ATOM 827 C C . LYS A 1 107 ? -11.769 2.706 7.679 1.00 95.94 107 LYS A C 1
ATOM 829 O O . LYS A 1 107 ? -12.886 3.214 7.785 1.00 95.94 107 LYS A O 1
ATOM 834 N N . TRP A 1 108 ? -11.566 1.530 7.094 1.00 97.25 108 TRP A N 1
ATOM 835 C CA . TRP A 1 108 ? -12.667 0.669 6.688 1.00 97.25 108 TRP A CA 1
ATOM 836 C C . TRP A 1 108 ? -13.527 0.270 7.891 1.00 97.25 108 TRP A C 1
ATOM 838 O O . TRP A 1 108 ? -14.747 0.343 7.801 1.00 97.25 108 TRP A O 1
ATOM 848 N N . GLU A 1 109 ? -12.907 -0.108 9.012 1.00 95.38 109 GLU A N 1
ATOM 849 C CA . GLU A 1 109 ? -13.604 -0.546 10.228 1.00 95.38 109 GLU A CA 1
ATOM 850 C C . GLU A 1 109 ? -14.533 0.542 10.784 1.00 95.38 109 GLU A C 1
ATOM 852 O O . GLU A 1 109 ? -15.693 0.257 11.081 1.00 95.38 109 GLU A O 1
ATOM 857 N N . GLU A 1 110 ? -14.059 1.791 10.816 1.00 92.56 110 GLU A N 1
ATOM 858 C CA . GLU A 1 110 ? -14.832 2.988 11.179 1.00 92.56 110 GLU A CA 1
ATOM 859 C C . GLU A 1 110 ? -16.070 3.195 10.293 1.00 92.56 110 GLU A C 1
ATOM 861 O O . GLU A 1 110 ? -17.116 3.643 10.763 1.00 92.56 110 GLU A O 1
ATOM 866 N N . GLN A 1 111 ? -15.949 2.898 8.998 1.00 94.19 111 GLN A N 1
ATOM 867 C CA . GLN A 1 111 ? -16.977 3.166 7.990 1.00 94.19 111 GLN A CA 1
ATOM 868 C C . GLN A 1 111 ? -17.720 1.898 7.557 1.00 94.19 111 GLN A C 1
ATOM 870 O O . GLN A 1 111 ? -18.467 1.946 6.584 1.00 94.19 111 GLN A O 1
ATOM 875 N N . ALA A 1 112 ? -17.543 0.764 8.242 1.00 93.25 112 ALA A N 1
ATOM 876 C CA . ALA A 1 112 ? -17.943 -0.556 7.742 1.00 93.25 112 ALA A CA 1
ATOM 877 C C . ALA A 1 112 ? -19.452 -0.715 7.474 1.00 93.25 112 ALA A C 1
ATOM 879 O O . ALA A 1 112 ? -19.839 -1.610 6.712 1.00 93.25 112 ALA A O 1
ATOM 880 N N . ASP A 1 113 ? -20.277 0.138 8.085 1.00 92.31 113 ASP A N 1
ATOM 881 C CA . ASP A 1 113 ? -21.740 0.148 7.966 1.00 92.31 113 ASP A CA 1
ATOM 882 C C . ASP A 1 113 ? -22.255 1.275 7.052 1.00 92.31 113 ASP A C 1
ATOM 884 O O . ASP A 1 113 ? -23.452 1.377 6.796 1.00 92.31 113 ASP A O 1
ATOM 888 N N . GLN A 1 114 ? -21.360 2.113 6.520 1.00 93.56 114 GLN A N 1
ATOM 889 C CA . GLN A 1 114 ? -21.710 3.146 5.550 1.00 93.56 114 GLN A CA 1
ATOM 890 C C . GLN A 1 114 ? -21.824 2.555 4.133 1.00 93.56 114 GLN A C 1
ATOM 892 O O . GLN A 1 114 ? -21.095 1.612 3.787 1.00 93.56 114 GLN A O 1
ATOM 897 N N . PRO A 1 115 ? -22.675 3.132 3.264 1.00 90.88 115 PRO A N 1
ATOM 898 C CA . PRO A 1 115 ? -22.672 2.807 1.844 1.00 90.88 115 PRO A CA 1
ATOM 899 C C . PRO A 1 115 ? -21.269 2.985 1.249 1.00 90.88 115 PRO A C 1
ATOM 901 O O . PRO A 1 115 ? -20.560 3.935 1.575 1.00 90.88 115 PRO A O 1
ATOM 904 N N . HIS A 1 116 ? -20.879 2.092 0.340 1.00 89.12 116 HIS A N 1
ATOM 905 C CA . HIS A 1 116 ? -19.583 2.126 -0.356 1.00 89.12 116 HIS A CA 1
ATOM 906 C C . HIS A 1 116 ? -18.341 1.926 0.530 1.00 89.12 116 HIS A C 1
ATOM 908 O O . HIS A 1 116 ? -17.223 2.147 0.062 1.00 89.12 116 HIS A O 1
ATOM 914 N N . SER A 1 117 ? -18.487 1.442 1.767 1.00 93.69 117 SER A N 1
ATOM 915 C CA . SER A 1 117 ? -17.354 1.152 2.660 1.00 93.69 117 SER A CA 1
ATOM 916 C C . SER A 1 117 ? -16.311 0.215 2.036 1.00 93.69 117 SER A C 1
ATOM 918 O O . SER A 1 117 ? -15.112 0.381 2.248 1.00 93.69 117 SER A O 1
ATOM 920 N N . MET A 1 118 ? -16.741 -0.707 1.169 1.00 94.44 118 MET A N 1
ATOM 921 C CA . MET A 1 118 ? -15.866 -1.660 0.472 1.00 94.44 118 MET A CA 1
ATOM 922 C C . MET A 1 118 ? -14.816 -1.009 -0.440 1.00 94.44 118 MET A C 1
ATOM 924 O O . MET A 1 118 ? -13.830 -1.665 -0.768 1.00 94.44 118 MET A O 1
ATOM 928 N N . ARG A 1 119 ? -14.944 0.283 -0.785 1.00 95.56 119 ARG A N 1
ATOM 929 C CA . ARG A 1 119 ? -13.906 1.032 -1.519 1.00 95.56 119 ARG A CA 1
ATOM 930 C C . ARG A 1 119 ? -12.543 0.985 -0.824 1.00 95.56 119 ARG A C 1
ATOM 932 O O . ARG A 1 119 ? -11.520 0.961 -1.495 1.00 95.56 119 ARG A O 1
ATOM 939 N N . TRP A 1 120 ? -12.530 0.929 0.509 1.00 97.25 120 TRP A N 1
ATOM 940 C CA . TRP A 1 120 ? -11.297 0.823 1.285 1.00 97.25 120 TRP A CA 1
ATOM 941 C C . TRP A 1 120 ? -10.616 -0.532 1.089 1.00 97.25 120 TRP A C 1
ATOM 943 O O . TRP A 1 120 ? -9.403 -0.576 0.932 1.00 97.25 120 TRP A O 1
ATOM 953 N N . ILE A 1 121 ? -11.386 -1.624 1.014 1.00 96.44 121 ILE A N 1
ATOM 954 C CA . ILE A 1 121 ? -10.858 -2.969 0.733 1.00 96.44 121 ILE A CA 1
ATOM 955 C C . ILE A 1 121 ? -10.289 -3.039 -0.687 1.00 96.44 121 ILE A C 1
ATOM 957 O O . ILE A 1 121 ? -9.228 -3.618 -0.908 1.00 96.44 121 ILE A O 1
ATOM 961 N N . VAL A 1 122 ? -10.963 -2.405 -1.649 1.00 97.38 122 VAL A N 1
ATOM 962 C CA . VAL A 1 122 ? -10.487 -2.301 -3.036 1.00 97.38 122 VAL A CA 1
ATOM 963 C C . VAL A 1 122 ? -9.192 -1.480 -3.116 1.00 97.38 122 VAL A C 1
ATOM 965 O O . VAL A 1 122 ? -8.244 -1.899 -3.777 1.00 97.38 122 VAL A O 1
ATOM 968 N N . LEU A 1 123 ? -9.113 -0.355 -2.395 1.00 97.88 123 LEU A N 1
ATOM 969 C CA . LEU A 1 123 ? -7.898 0.458 -2.296 1.00 97.88 123 LEU A CA 1
ATOM 970 C C . LEU A 1 123 ? -6.749 -0.311 -1.630 1.00 97.88 123 LEU A C 1
ATOM 972 O O . LEU A 1 123 ? -5.627 -0.273 -2.125 1.00 97.88 123 LEU A O 1
ATOM 976 N N . ILE A 1 124 ? -7.022 -1.042 -0.546 1.00 97.44 124 ILE A N 1
ATOM 977 C CA . ILE A 1 124 ? -6.039 -1.921 0.095 1.00 97.44 124 ILE A CA 1
ATOM 978 C C . ILE A 1 124 ? -5.523 -2.944 -0.915 1.00 97.44 124 ILE A C 1
ATOM 980 O O . ILE A 1 124 ? -4.315 -3.072 -1.064 1.00 97.44 124 ILE A O 1
ATOM 984 N N . ALA A 1 125 ? -6.405 -3.613 -1.661 1.00 96.69 125 ALA A N 1
ATOM 985 C CA . ALA A 1 125 ? -6.010 -4.590 -2.673 1.00 96.69 125 ALA A CA 1
ATOM 986 C C . ALA A 1 125 ? -5.080 -3.977 -3.741 1.00 96.69 125 ALA A C 1
ATOM 988 O O . ALA A 1 125 ? -4.047 -4.562 -4.067 1.00 96.69 125 ALA A O 1
ATOM 989 N N . TYR A 1 126 ? -5.383 -2.765 -4.217 1.00 97.06 126 TYR A N 1
ATOM 990 C CA . TYR A 1 126 ? -4.501 -2.023 -5.124 1.00 97.06 126 TYR A CA 1
ATOM 991 C C . TYR A 1 126 ? -3.120 -1.748 -4.508 1.00 97.06 126 TYR A C 1
ATOM 993 O O . TYR A 1 126 ? -2.094 -2.034 -5.125 1.00 97.06 126 TYR A O 1
ATOM 1001 N N . LEU A 1 127 ? -3.077 -1.237 -3.273 1.00 96.44 127 LEU A N 1
ATOM 1002 C CA . LEU A 1 127 ? -1.827 -0.914 -2.576 1.00 96.44 127 LEU A CA 1
ATOM 1003 C C . LEU A 1 127 ? -1.009 -2.165 -2.234 1.00 96.44 127 LEU A C 1
ATOM 1005 O O . LEU A 1 127 ? 0.219 -2.121 -2.272 1.00 96.44 127 LEU A O 1
ATOM 1009 N N . MET A 1 128 ? -1.667 -3.291 -1.949 1.00 94.50 128 MET A N 1
ATOM 1010 C CA . MET A 1 128 ? -1.005 -4.584 -1.795 1.00 94.50 128 MET A CA 1
ATOM 1011 C C . MET A 1 128 ? -0.356 -5.025 -3.108 1.00 94.50 128 MET A C 1
ATOM 1013 O O . MET A 1 128 ? 0.815 -5.393 -3.100 1.00 94.50 128 MET A O 1
ATOM 1017 N N . GLY A 1 129 ? -1.074 -4.913 -4.231 1.00 94.12 129 GLY A N 1
ATOM 1018 C CA . GLY A 1 129 ? -0.529 -5.159 -5.567 1.00 94.12 129 GLY A CA 1
ATOM 1019 C C . GLY A 1 129 ? 0.689 -4.290 -5.877 1.00 94.12 129 GLY A C 1
ATOM 1020 O O . GLY A 1 129 ? 1.738 -4.798 -6.265 1.00 94.12 129 GLY A O 1
ATOM 1021 N N . LEU A 1 130 ? 0.577 -2.980 -5.639 1.00 93.75 130 LEU A N 1
ATOM 1022 C CA . LEU A 1 130 ? 1.663 -2.019 -5.846 1.00 93.75 130 LEU A CA 1
ATOM 1023 C C . LEU A 1 130 ? 2.878 -2.329 -4.962 1.00 93.75 130 LEU A C 1
ATOM 1025 O O . LEU A 1 130 ? 4.020 -2.224 -5.408 1.00 93.75 130 LEU A O 1
ATOM 1029 N N . SER A 1 131 ? 2.634 -2.764 -3.725 1.00 92.62 131 SER A N 1
ATOM 1030 C CA . SER A 1 131 ? 3.692 -3.157 -2.802 1.00 92.62 131 SER A CA 1
ATOM 1031 C C . SER A 1 131 ? 4.450 -4.394 -3.263 1.00 92.62 131 SER A C 1
ATOM 1033 O O . SER A 1 131 ? 5.633 -4.471 -2.964 1.00 92.62 131 SER A O 1
ATOM 1035 N N . ILE A 1 132 ? 3.852 -5.332 -4.007 1.00 90.12 132 ILE A N 1
ATOM 1036 C CA . ILE A 1 132 ? 4.597 -6.475 -4.574 1.00 90.12 132 ILE A CA 1
ATOM 1037 C C . ILE A 1 132 ? 5.730 -5.971 -5.487 1.00 90.12 132 ILE A C 1
ATOM 1039 O O . ILE A 1 132 ? 6.829 -6.515 -5.450 1.00 90.12 132 ILE A O 1
ATOM 1043 N N . GLY A 1 133 ? 5.505 -4.877 -6.228 1.00 84.31 133 GLY A N 1
ATOM 1044 C CA . GLY A 1 133 ? 6.528 -4.192 -7.035 1.00 84.31 133 GLY A CA 1
ATOM 1045 C C . GLY A 1 133 ? 7.580 -3.402 -6.231 1.00 84.31 133 GLY A C 1
ATOM 1046 O O . GLY A 1 133 ? 8.457 -2.752 -6.810 1.00 84.31 133 GLY A O 1
ATOM 1047 N N . VAL A 1 134 ? 7.487 -3.405 -4.900 1.00 89.44 134 VAL A N 1
ATOM 1048 C CA . VAL A 1 134 ? 8.473 -2.837 -3.967 1.00 89.44 134 VAL A CA 1
ATOM 1049 C C . VAL A 1 134 ? 9.120 -3.960 -3.161 1.00 89.44 134 VAL A C 1
ATOM 1051 O O . VAL A 1 134 ? 10.322 -4.164 -3.264 1.00 89.44 134 VAL A O 1
ATOM 1054 N N . HIS A 1 135 ? 8.316 -4.668 -2.368 1.00 89.31 135 HIS A N 1
ATOM 1055 C CA . HIS A 1 135 ? 8.697 -5.811 -1.555 1.00 89.31 135 HIS A CA 1
ATOM 1056 C C . HIS A 1 135 ? 7.458 -6.657 -1.209 1.00 89.31 135 HIS A C 1
ATOM 1058 O O . HIS A 1 135 ? 6.406 -6.147 -0.819 1.00 89.31 135 HIS A O 1
ATOM 1064 N N . ILE A 1 136 ? 7.604 -7.983 -1.251 1.00 86.31 136 ILE A N 1
ATOM 1065 C CA . ILE A 1 136 ? 6.540 -8.958 -0.944 1.00 86.31 136 ILE A CA 1
ATOM 1066 C C . ILE A 1 136 ? 6.095 -8.926 0.541 1.00 86.31 136 ILE A C 1
ATOM 1068 O O . ILE A 1 136 ? 5.011 -9.409 0.868 1.00 86.31 136 ILE A O 1
ATOM 1072 N N . LEU A 1 137 ? 6.880 -8.322 1.448 1.00 81.88 137 LEU A N 1
ATOM 1073 C CA . LEU A 1 137 ? 6.654 -8.364 2.902 1.00 81.88 137 LEU A CA 1
ATOM 1074 C C . LEU A 1 137 ? 5.308 -7.780 3.326 1.00 81.88 137 LEU A C 1
ATOM 1076 O O . LEU A 1 137 ? 4.721 -8.258 4.291 1.00 81.88 137 LEU A O 1
ATOM 1080 N N . ASN A 1 138 ? 4.775 -6.807 2.588 1.00 87.19 138 ASN A N 1
ATOM 1081 C CA . ASN A 1 138 ? 3.477 -6.220 2.910 1.00 87.19 138 ASN A CA 1
ATOM 1082 C C . ASN A 1 138 ? 2.330 -7.249 2.873 1.00 87.19 138 ASN A C 1
ATOM 1084 O O . ASN A 1 138 ? 1.320 -7.065 3.551 1.00 87.19 138 ASN A O 1
ATOM 1088 N N . LEU A 1 139 ? 2.479 -8.369 2.150 1.00 88.00 139 LEU A N 1
ATOM 1089 C CA . LEU A 1 139 ? 1.503 -9.462 2.195 1.00 88.00 139 LEU A CA 1
ATOM 1090 C C . LEU A 1 139 ? 1.330 -10.018 3.616 1.00 88.00 139 LEU A C 1
ATOM 1092 O O . LEU A 1 139 ? 0.229 -10.420 3.972 1.00 88.00 139 LEU A O 1
ATOM 1096 N N . LEU A 1 140 ? 2.358 -9.956 4.468 1.00 89.94 140 LEU A N 1
ATOM 1097 C CA . LEU A 1 140 ? 2.287 -10.415 5.860 1.00 89.94 140 LEU A CA 1
ATOM 1098 C C . LEU A 1 140 ? 1.319 -9.601 6.729 1.00 89.94 140 LEU A C 1
ATOM 1100 O O . LEU A 1 140 ? 1.006 -10.021 7.840 1.00 89.94 140 LEU A O 1
ATOM 1104 N N . THR A 1 141 ? 0.795 -8.474 6.237 1.00 93.81 141 THR A N 1
ATOM 1105 C CA . THR A 1 141 ? -0.289 -7.748 6.915 1.00 93.81 141 THR A CA 1
ATOM 1106 C C . THR A 1 141 ? -1.639 -8.454 6.795 1.00 93.81 141 THR A C 1
ATOM 1108 O O . THR A 1 141 ? -2.495 -8.248 7.653 1.00 93.81 141 THR A O 1
ATOM 1111 N N . VAL A 1 142 ? -1.836 -9.325 5.792 1.00 94.94 142 VAL A N 1
ATOM 1112 C CA . VAL A 1 142 ? -3.121 -9.991 5.499 1.00 94.94 142 VAL A CA 1
ATOM 1113 C C . VAL A 1 142 ? -3.770 -10.621 6.735 1.00 94.94 142 VAL A C 1
ATOM 1115 O O . VAL A 1 142 ? -4.954 -10.354 6.950 1.00 94.94 142 VAL A O 1
ATOM 1118 N N . PRO A 1 143 ? -3.062 -11.395 7.586 1.00 95.56 143 PRO A N 1
ATOM 1119 C CA . PRO A 1 143 ? -3.646 -11.923 8.814 1.00 95.56 143 PRO A CA 1
ATOM 1120 C C . PRO A 1 143 ? -4.249 -10.838 9.704 1.00 95.56 143 PRO A C 1
ATOM 1122 O O . PRO A 1 143 ? -5.403 -10.964 10.109 1.00 95.56 143 PRO A O 1
ATOM 1125 N N . ALA A 1 144 ? -3.527 -9.742 9.947 1.00 95.56 144 ALA A N 1
ATOM 1126 C CA . ALA A 1 144 ? -4.031 -8.637 10.756 1.00 95.56 144 ALA A CA 1
ATOM 1127 C C . ALA A 1 144 ? -5.290 -8.008 10.135 1.00 95.56 144 ALA A C 1
ATOM 1129 O O . ALA A 1 144 ? -6.267 -7.773 10.845 1.00 95.56 144 ALA A O 1
ATOM 1130 N N . LEU A 1 145 ? -5.317 -7.802 8.813 1.00 96.69 145 LEU A N 1
ATOM 1131 C CA . LEU A 1 145 ? -6.481 -7.233 8.122 1.00 96.69 145 LEU A CA 1
ATOM 1132 C C . LEU A 1 145 ? -7.702 -8.158 8.203 1.00 96.69 145 LEU A C 1
ATOM 1134 O O . LEU A 1 145 ? -8.804 -7.703 8.508 1.00 96.69 145 LEU A O 1
ATOM 1138 N N . VAL A 1 146 ? -7.508 -9.462 7.988 1.00 96.81 146 VAL A N 1
ATOM 1139 C CA . VAL A 1 146 ? -8.574 -10.468 8.113 1.00 96.81 146 VAL A CA 1
ATOM 1140 C C . VAL A 1 146 ? -9.124 -10.491 9.538 1.00 96.81 146 VAL A C 1
ATOM 1142 O O . VAL A 1 146 ? -10.340 -10.542 9.718 1.00 96.81 146 VAL A O 1
ATOM 1145 N N . PHE A 1 147 ? -8.267 -10.379 10.554 1.00 96.50 147 PHE A N 1
ATOM 1146 C CA . PHE A 1 147 ? -8.719 -10.299 11.942 1.00 96.50 147 PHE A CA 1
ATOM 1147 C C . PHE A 1 147 ? -9.476 -9.003 12.249 1.00 96.50 147 PHE A C 1
ATOM 1149 O O . PHE A 1 147 ? -10.519 -9.069 12.898 1.00 96.50 147 PHE A O 1
ATOM 1156 N N . ILE A 1 148 ? -9.037 -7.846 11.740 1.00 95.44 148 ILE A N 1
ATOM 1157 C CA . ILE A 1 148 ? -9.798 -6.590 11.871 1.00 95.44 148 ILE A CA 1
ATOM 1158 C C . ILE A 1 148 ? -11.188 -6.744 11.233 1.00 95.44 148 ILE A C 1
ATOM 1160 O O . ILE A 1 148 ? -12.190 -6.356 11.838 1.00 95.44 148 ILE A O 1
ATOM 1164 N N . TYR A 1 149 ? -11.276 -7.373 10.056 1.00 95.56 149 TYR A N 1
ATOM 1165 C CA . TYR A 1 149 ? -12.554 -7.682 9.408 1.00 95.56 149 TYR A CA 1
ATOM 1166 C C . TYR A 1 149 ? -13.428 -8.605 10.269 1.00 95.56 149 TYR A C 1
ATOM 1168 O O . TYR A 1 149 ? -14.600 -8.305 10.514 1.00 95.56 149 TYR A O 1
ATOM 1176 N N . TYR A 1 150 ? -12.860 -9.715 10.750 1.00 95.31 150 TYR A N 1
ATOM 1177 C CA . TYR A 1 150 ? -13.561 -10.713 11.557 1.00 95.31 150 TYR A CA 1
ATOM 1178 C C . TYR A 1 150 ? -14.112 -10.115 12.854 1.00 95.31 150 TYR A C 1
ATOM 1180 O O . TYR A 1 150 ? -15.303 -10.271 13.143 1.00 95.31 150 TYR A O 1
ATOM 1188 N N . PHE A 1 151 ? -13.279 -9.385 13.602 1.00 93.31 151 PHE A N 1
ATOM 1189 C CA . PHE A 1 151 ? -13.680 -8.731 14.845 1.00 93.31 151 PHE A CA 1
ATOM 1190 C C . PHE A 1 151 ? -14.706 -7.623 14.615 1.00 93.31 151 PHE A C 1
ATOM 1192 O O . PHE A 1 151 ? -15.535 -7.384 15.489 1.00 93.31 151 PHE A O 1
ATOM 1199 N N . ARG A 1 152 ? -14.704 -6.973 13.441 1.00 92.00 152 ARG A N 1
ATOM 1200 C CA . ARG A 1 152 ? -15.731 -5.982 13.107 1.00 92.00 152 ARG A CA 1
ATOM 1201 C C . ARG A 1 152 ? -17.084 -6.610 12.791 1.00 92.00 152 ARG A C 1
ATOM 1203 O O . ARG A 1 152 ? -18.112 -6.061 13.174 1.00 92.00 152 ARG A O 1
ATOM 1210 N N . LYS A 1 153 ? -17.109 -7.710 12.037 1.00 89.62 153 LYS A N 1
ATOM 1211 C CA . LYS A 1 153 ? -18.362 -8.290 11.523 1.00 89.62 153 LYS A CA 1
ATOM 1212 C C . LYS A 1 153 ? -18.989 -9.336 12.444 1.00 89.62 153 LYS A C 1
ATOM 1214 O O . LYS A 1 153 ? -20.147 -9.693 12.238 1.00 89.62 153 LYS A O 1
ATOM 1219 N N . THR A 1 154 ? -18.275 -9.796 13.470 1.00 89.12 154 THR A N 1
ATOM 1220 C CA . THR A 1 154 ? -18.755 -10.862 14.359 1.00 89.12 154 THR A CA 1
ATOM 1221 C C . THR A 1 154 ? -19.145 -10.327 15.734 1.00 89.12 154 THR A C 1
ATOM 1223 O O . THR A 1 154 ? -18.336 -9.720 16.423 1.00 89.12 154 THR A O 1
ATOM 1226 N N . GLN A 1 155 ? -20.371 -10.626 16.175 1.00 82.25 155 GLN A N 1
ATOM 1227 C CA . GLN A 1 155 ? -20.883 -10.231 17.499 1.00 82.25 155 GLN A CA 1
ATOM 1228 C C . GLN A 1 155 ? -20.272 -11.040 18.657 1.00 82.25 155 GLN A C 1
ATOM 1230 O O . GLN A 1 155 ? -20.178 -10.557 19.782 1.00 82.25 155 GLN A O 1
ATOM 1235 N N . ARG A 1 156 ? -19.876 -12.295 18.403 1.00 87.75 156 ARG A N 1
ATOM 1236 C CA . ARG A 1 156 ? -19.285 -13.203 19.398 1.00 87.75 156 ARG A CA 1
ATOM 1237 C C . ARG A 1 156 ? -18.000 -13.826 18.869 1.00 87.75 156 ARG A C 1
ATOM 1239 O O . ARG A 1 156 ? -18.022 -14.573 17.891 1.00 87.75 156 ARG A O 1
ATOM 1246 N N . ILE A 1 157 ? -16.893 -13.552 19.550 1.00 92.31 157 ILE A N 1
ATOM 1247 C CA . ILE A 1 157 ? -15.596 -14.151 19.239 1.00 92.31 157 ILE A CA 1
ATOM 1248 C C . ILE A 1 157 ? -15.624 -15.609 19.705 1.00 92.31 157 ILE A C 1
ATOM 1250 O O . ILE A 1 157 ? -15.931 -15.893 20.860 1.00 92.31 157 ILE A O 1
ATOM 1254 N N . THR A 1 158 ? -15.335 -16.540 18.797 1.00 95.06 158 THR A N 1
ATOM 1255 C CA . THR A 1 158 ? -15.309 -17.981 19.091 1.00 95.06 158 THR A CA 1
ATOM 1256 C C . THR A 1 158 ? -14.004 -18.591 18.606 1.00 95.06 158 THR A C 1
ATOM 1258 O O . THR A 1 158 ? -13.423 -18.118 17.629 1.00 95.06 158 THR A O 1
ATOM 1261 N N . PHE A 1 159 ? -13.569 -19.687 19.234 1.00 95.00 159 PHE A N 1
ATOM 1262 C CA . PHE A 1 159 ? -12.376 -20.415 18.792 1.00 95.00 159 PHE A CA 1
ATOM 1263 C C . PHE A 1 159 ? -12.489 -20.865 17.327 1.00 95.00 159 PHE A C 1
ATOM 1265 O O . PHE A 1 159 ? -11.557 -20.682 16.549 1.00 95.00 159 PHE A O 1
ATOM 1272 N N . LYS A 1 160 ? -13.668 -21.358 16.917 1.00 94.25 160 LYS A N 1
ATOM 1273 C CA . LYS A 1 160 ? -13.946 -21.722 15.519 1.00 94.25 160 LYS A CA 1
ATOM 1274 C C . LYS A 1 160 ? -13.769 -20.529 14.574 1.00 94.25 160 LYS A C 1
ATOM 1276 O O . LYS A 1 160 ? -13.176 -20.687 13.515 1.00 94.25 160 LYS A O 1
ATOM 1281 N N . GLY A 1 161 ? -14.258 -19.345 14.947 1.00 94.25 161 GLY A N 1
ATOM 1282 C CA . GLY A 1 161 ? -14.112 -18.142 14.126 1.00 94.25 161 GLY A CA 1
ATOM 1283 C C . GLY A 1 161 ? -12.664 -17.658 14.017 1.00 94.25 161 GLY A C 1
ATOM 1284 O O . GLY A 1 161 ? -12.240 -17.274 12.929 1.00 94.25 161 GLY A O 1
ATOM 1285 N N . ILE A 1 162 ? -11.885 -17.758 15.099 1.00 96.06 162 ILE A N 1
ATOM 1286 C CA . ILE A 1 162 ? -10.440 -17.486 15.079 1.00 96.06 162 ILE A CA 1
ATOM 1287 C C . ILE A 1 162 ? -9.730 -18.475 14.146 1.00 96.06 162 ILE A C 1
ATOM 1289 O O . ILE A 1 162 ? -9.021 -18.045 13.242 1.00 96.06 162 ILE A O 1
ATOM 1293 N N . ALA A 1 163 ? -9.973 -19.781 14.301 1.00 97.12 163 ALA A N 1
ATOM 1294 C CA . ALA A 1 163 ? -9.358 -20.814 13.468 1.00 97.12 163 ALA A CA 1
ATOM 1295 C C . ALA A 1 163 ? -9.685 -20.627 11.976 1.00 97.12 163 ALA A C 1
ATOM 1297 O O . ALA A 1 163 ? -8.788 -20.657 11.137 1.00 97.12 163 ALA A O 1
ATOM 1298 N N . VAL A 1 164 ? -10.952 -20.361 11.642 1.00 96.25 164 VAL A N 1
ATOM 1299 C CA . VAL A 1 164 ? -11.375 -20.081 10.261 1.00 96.25 164 VAL A CA 1
ATOM 1300 C C . VAL A 1 164 ? -10.720 -18.804 9.726 1.00 96.25 164 VAL A C 1
ATOM 1302 O O . VAL A 1 164 ? -10.268 -18.800 8.587 1.00 96.25 164 VAL A O 1
ATOM 1305 N N . SER A 1 165 ? -10.605 -17.745 10.530 1.00 96.38 165 SER A N 1
ATOM 1306 C CA . SER A 1 165 ? -9.945 -16.495 10.116 1.00 96.38 165 SER A CA 1
ATOM 1307 C C . SER A 1 165 ? -8.453 -16.692 9.835 1.00 96.38 165 SER A C 1
ATOM 1309 O O . SER A 1 165 ? -7.941 -16.167 8.848 1.00 96.38 165 SER A O 1
ATOM 1311 N N . THR A 1 166 ? -7.762 -17.499 10.646 1.00 96.81 166 THR A N 1
ATOM 1312 C CA . THR A 1 166 ? -6.367 -17.895 10.398 1.00 96.81 166 THR A CA 1
ATOM 1313 C C . THR A 1 166 ? -6.229 -18.712 9.113 1.00 96.81 166 THR A C 1
ATOM 1315 O O . THR A 1 166 ? -5.327 -18.463 8.318 1.00 96.81 166 THR A O 1
ATOM 1318 N N . LEU A 1 167 ? -7.135 -19.662 8.863 1.00 97.56 167 LEU A N 1
ATOM 1319 C CA . LEU A 1 167 ? -7.117 -20.444 7.623 1.00 97.56 167 LEU A CA 1
ATOM 1320 C C . LEU A 1 167 ? -7.393 -19.569 6.395 1.00 97.56 167 LEU A C 1
ATOM 1322 O O . LEU A 1 167 ? -6.715 -19.712 5.383 1.00 97.56 167 LEU A O 1
ATOM 1326 N N . ILE A 1 168 ? -8.345 -18.636 6.488 1.00 96.38 168 ILE A N 1
ATOM 1327 C CA . ILE A 1 168 ? -8.650 -17.686 5.411 1.00 96.38 168 ILE A CA 1
ATOM 1328 C C . ILE A 1 168 ? -7.446 -16.784 5.131 1.00 96.38 168 ILE A C 1
ATOM 1330 O O . ILE A 1 168 ? -7.101 -16.589 3.969 1.00 96.38 168 ILE A O 1
ATOM 1334 N N . SER A 1 169 ? -6.781 -16.250 6.159 1.00 96.12 169 SER A N 1
ATOM 1335 C CA . SER A 1 169 ? -5.606 -15.400 5.946 1.00 96.12 169 SER A CA 1
ATOM 1336 C C . SER A 1 169 ? -4.447 -16.165 5.305 1.00 96.12 169 SER A C 1
ATOM 1338 O O . SER A 1 169 ? -3.854 -15.665 4.349 1.00 96.12 169 SER A O 1
ATOM 1340 N N . GLY A 1 170 ? -4.190 -17.402 5.742 1.00 96.00 170 GLY A N 1
ATOM 1341 C CA . GLY A 1 170 ? -3.233 -18.302 5.097 1.00 96.00 170 GLY A CA 1
ATOM 1342 C C . GLY A 1 170 ? -3.602 -18.615 3.644 1.00 96.00 170 GLY A C 1
ATOM 1343 O O . GLY A 1 170 ? -2.750 -18.539 2.762 1.00 96.00 170 GLY A O 1
ATOM 1344 N N . ALA A 1 171 ? -4.878 -18.885 3.363 1.00 95.94 171 ALA A N 1
ATOM 1345 C CA . ALA A 1 171 ? -5.357 -19.139 2.007 1.00 95.94 171 ALA A CA 1
ATOM 1346 C C . ALA A 1 171 ? -5.186 -17.916 1.093 1.00 95.94 171 ALA A C 1
ATOM 1348 O O . ALA A 1 171 ? -4.769 -18.076 -0.050 1.00 95.94 171 ALA A O 1
ATOM 1349 N N . ILE A 1 172 ? -5.448 -16.699 1.585 1.00 94.69 172 ILE A N 1
ATOM 1350 C CA . ILE A 1 172 ? -5.214 -15.456 0.830 1.00 94.69 172 ILE A CA 1
ATOM 1351 C C . ILE A 1 172 ? -3.718 -15.282 0.538 1.00 94.69 172 ILE A C 1
ATOM 1353 O O . ILE A 1 172 ? -3.353 -14.965 -0.594 1.00 94.69 172 ILE A O 1
ATOM 1357 N N . LEU A 1 173 ? -2.851 -15.521 1.527 1.00 93.50 173 LEU A N 1
ATOM 1358 C CA . LEU A 1 173 ? -1.398 -15.452 1.354 1.00 93.50 173 LEU A CA 1
ATOM 1359 C C . LEU A 1 173 ? -0.904 -16.430 0.283 1.00 93.50 173 LEU A C 1
ATOM 1361 O O . LEU A 1 173 ? -0.203 -16.013 -0.636 1.00 93.50 173 LEU A O 1
ATOM 1365 N N . VAL A 1 174 ? -1.305 -17.702 0.369 1.00 92.88 174 VAL A N 1
ATOM 1366 C CA . VAL A 1 174 ? -0.951 -18.742 -0.613 1.00 92.88 174 VAL A CA 1
ATOM 1367 C C . VAL A 1 174 ? -1.529 -18.411 -1.987 1.00 92.88 174 VAL A C 1
ATOM 1369 O O . VAL A 1 174 ? -0.836 -18.519 -2.992 1.00 92.88 174 VAL A O 1
ATOM 1372 N N . PHE A 1 175 ? -2.775 -17.943 -2.055 1.00 92.38 175 PHE A N 1
ATOM 1373 C CA . PHE A 1 175 ? -3.393 -17.538 -3.313 1.00 92.38 175 PHE A CA 1
ATOM 1374 C C . PHE A 1 175 ? -2.595 -16.421 -3.999 1.00 92.38 175 PHE A C 1
ATOM 1376 O O . PHE A 1 175 ? -2.296 -16.513 -5.187 1.00 92.38 175 PHE A O 1
ATOM 1383 N N . IL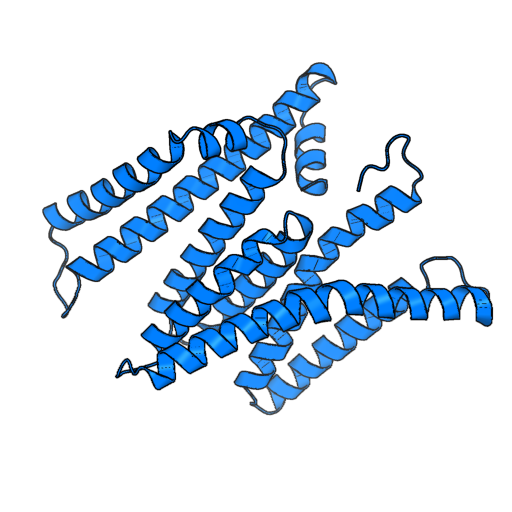E A 1 176 ? -2.189 -15.384 -3.264 1.00 92.19 176 ILE A N 1
ATOM 1384 C CA . ILE A 1 176 ? -1.424 -14.282 -3.855 1.00 92.19 176 ILE A CA 1
ATOM 1385 C C . ILE A 1 176 ? 0.007 -14.728 -4.194 1.00 92.19 176 ILE A C 1
ATOM 1387 O O . ILE A 1 176 ? 0.457 -14.545 -5.324 1.00 92.19 176 ILE A O 1
ATOM 1391 N N . ASN A 1 177 ? 0.722 -15.321 -3.236 1.00 91.38 177 ASN A N 1
ATOM 1392 C CA . ASN A 1 177 ? 2.145 -15.624 -3.376 1.00 91.38 177 ASN A CA 1
ATOM 1393 C C . ASN A 1 177 ? 2.424 -16.823 -4.290 1.00 91.38 177 ASN A C 1
ATOM 1395 O O . ASN A 1 177 ? 3.398 -16.797 -5.031 1.00 91.38 177 ASN A O 1
ATOM 1399 N N . SER A 1 178 ? 1.570 -17.847 -4.272 1.00 89.25 178 SER A N 1
ATOM 1400 C CA . SER A 1 178 ? 1.782 -19.086 -5.026 1.00 89.25 178 SER A CA 1
ATOM 1401 C C . SER A 1 178 ? 0.963 -19.165 -6.307 1.00 89.25 178 SER A C 1
ATOM 1403 O O . SER A 1 178 ? 1.341 -19.926 -7.187 1.00 89.25 178 SER A O 1
ATOM 1405 N N . ILE A 1 179 ? -0.128 -18.403 -6.456 1.00 90.12 179 ILE A N 1
ATOM 1406 C CA . ILE A 1 179 ? -0.945 -18.417 -7.682 1.00 90.12 179 ILE A CA 1
ATOM 1407 C C . ILE A 1 179 ? -0.789 -17.102 -8.436 1.00 90.12 179 ILE A C 1
ATOM 1409 O O . ILE A 1 179 ? -0.218 -17.103 -9.523 1.00 90.12 179 ILE A O 1
ATOM 1413 N N . ILE A 1 180 ? -1.234 -15.980 -7.864 1.00 90.25 180 ILE A N 1
ATOM 1414 C CA . ILE A 1 180 ? -1.257 -14.695 -8.576 1.00 90.25 180 ILE A CA 1
ATOM 1415 C C . ILE A 1 180 ? 0.137 -14.307 -9.071 1.00 90.25 180 ILE A C 1
ATOM 1417 O O . ILE A 1 180 ? 0.288 -14.072 -10.261 1.00 90.25 180 ILE A O 1
ATOM 1421 N N . ILE A 1 181 ? 1.156 -14.267 -8.212 1.00 89.19 181 ILE A N 1
ATOM 1422 C CA . ILE A 1 181 ? 2.487 -13.787 -8.618 1.00 89.19 181 ILE A CA 1
ATOM 1423 C C . ILE A 1 181 ? 3.155 -14.735 -9.639 1.00 89.19 181 ILE A C 1
ATOM 1425 O O . ILE A 1 181 ? 3.377 -14.315 -10.773 1.00 89.19 181 ILE A O 1
ATOM 1429 N N . PRO A 1 182 ? 3.457 -16.009 -9.320 1.00 90.31 182 PRO A N 1
ATOM 1430 C CA . PRO A 1 182 ? 4.258 -16.848 -10.210 1.00 90.31 182 PRO A CA 1
ATOM 1431 C C . PRO A 1 182 ? 3.478 -17.344 -11.430 1.00 90.31 182 PRO A C 1
ATOM 1433 O O . PRO A 1 182 ? 4.036 -17.385 -12.525 1.00 90.31 182 PRO A O 1
ATOM 1436 N N . HIS A 1 183 ? 2.196 -17.705 -11.289 1.00 91.56 183 HIS A N 1
ATOM 1437 C CA . HIS A 1 183 ? 1.466 -18.313 -12.404 1.00 91.56 183 HIS A CA 1
ATOM 1438 C C . HIS A 1 183 ? 1.025 -17.284 -13.439 1.00 91.56 183 HIS A C 1
ATOM 1440 O O . HIS A 1 183 ? 0.965 -17.623 -14.617 1.00 91.56 183 HIS A O 1
ATOM 1446 N N . THR A 1 184 ? 0.758 -16.030 -13.056 1.00 90.81 184 THR A N 1
ATOM 1447 C CA . THR A 1 184 ? 0.475 -14.994 -14.065 1.00 90.81 184 THR A CA 1
ATOM 1448 C C . THR A 1 184 ? 1.693 -14.742 -14.949 1.00 90.81 184 THR A C 1
ATOM 1450 O O . THR A 1 184 ? 1.550 -14.677 -16.167 1.00 90.81 184 THR A O 1
ATOM 1453 N N . VAL A 1 185 ? 2.894 -14.698 -14.364 1.00 89.75 185 VAL A N 1
ATOM 1454 C CA . VAL A 1 185 ? 4.152 -14.565 -15.111 1.00 89.75 185 VAL A CA 1
ATOM 1455 C C . VAL A 1 185 ? 4.417 -15.806 -15.965 1.00 89.75 185 VAL A C 1
ATOM 1457 O O . VAL A 1 185 ? 4.702 -15.678 -17.153 1.00 89.75 185 VAL A O 1
ATOM 1460 N N . TYR A 1 186 ? 4.270 -17.004 -15.393 1.00 91.75 186 TYR A N 1
ATOM 1461 C CA . TYR A 1 186 ? 4.490 -18.266 -16.104 1.00 91.75 186 TYR A CA 1
ATOM 1462 C C . TYR A 1 186 ? 3.561 -18.428 -17.312 1.00 91.75 186 TYR A C 1
ATOM 1464 O O . TYR A 1 186 ? 4.024 -18.713 -18.414 1.00 91.75 186 TYR A O 1
ATOM 1472 N N . ILE A 1 187 ? 2.256 -18.198 -17.137 1.00 93.62 187 ILE A N 1
ATOM 1473 C CA . ILE A 1 187 ? 1.289 -18.294 -18.235 1.00 93.62 187 ILE A CA 1
ATOM 1474 C C . ILE A 1 187 ? 1.588 -17.224 -19.289 1.00 93.62 187 ILE A C 1
ATOM 1476 O O . ILE A 1 187 ? 1.591 -17.536 -20.477 1.00 93.62 187 ILE A O 1
ATOM 1480 N N . GLY A 1 188 ? 1.915 -15.994 -18.880 1.00 92.38 188 GLY A N 1
ATOM 1481 C CA . GLY A 1 188 ? 2.347 -14.947 -19.806 1.00 92.38 188 GLY A CA 1
ATOM 1482 C C . GLY A 1 188 ? 3.551 -15.364 -20.658 1.00 92.38 188 GLY A C 1
ATOM 1483 O O . GLY A 1 188 ? 3.537 -15.160 -21.870 1.00 92.38 188 GLY A O 1
ATOM 1484 N N . ALA A 1 189 ? 4.546 -16.020 -20.054 1.00 91.50 189 ALA A N 1
ATOM 1485 C CA . ALA A 1 189 ? 5.707 -16.553 -20.765 1.00 91.50 189 ALA A CA 1
ATOM 1486 C C . ALA A 1 189 ? 5.344 -17.693 -21.736 1.00 91.50 189 ALA A C 1
ATOM 1488 O O . ALA A 1 189 ? 5.910 -17.763 -22.824 1.00 91.50 189 ALA A O 1
ATOM 1489 N N . LEU A 1 190 ? 4.378 -18.556 -21.393 1.00 95.56 190 LEU A N 1
ATOM 1490 C CA . LEU A 1 190 ? 3.875 -19.588 -22.311 1.00 95.56 190 LEU A CA 1
ATOM 1491 C C . LEU A 1 190 ? 3.181 -18.982 -23.537 1.00 95.56 190 LEU A C 1
ATOM 1493 O O . LEU A 1 190 ? 3.406 -19.443 -24.657 1.00 95.56 190 LEU A O 1
ATOM 1497 N N . PHE A 1 191 ? 2.361 -17.944 -23.339 1.00 95.44 191 PHE A N 1
ATOM 1498 C CA . PHE A 1 191 ? 1.756 -17.203 -24.449 1.00 95.44 191 PHE A CA 1
ATOM 1499 C C . PHE A 1 191 ? 2.827 -16.556 -25.326 1.00 95.44 191 PHE A C 1
ATOM 1501 O O . PHE A 1 191 ? 2.739 -16.644 -26.548 1.00 95.44 191 PHE A O 1
ATOM 1508 N N . ASP A 1 192 ? 3.853 -15.952 -24.723 1.00 93.69 192 ASP A N 1
ATOM 1509 C CA . ASP A 1 192 ? 4.945 -15.346 -25.483 1.00 93.69 192 ASP A CA 1
ATOM 1510 C C . ASP A 1 192 ? 5.719 -16.375 -26.311 1.00 93.69 192 ASP A C 1
ATOM 1512 O O . ASP A 1 192 ? 5.915 -16.181 -27.509 1.00 93.69 192 ASP A O 1
ATOM 1516 N N . LEU A 1 193 ? 6.052 -17.524 -25.716 1.00 94.50 193 LEU A N 1
ATOM 1517 C CA . LEU A 1 193 ? 6.723 -18.623 -26.407 1.00 94.50 193 LEU A CA 1
ATOM 1518 C C . LEU A 1 193 ? 5.907 -19.126 -27.606 1.00 94.50 193 LEU A C 1
ATOM 1520 O O . LEU A 1 193 ? 6.465 -19.368 -28.676 1.00 94.50 193 LEU A O 1
ATOM 1524 N N . PHE A 1 194 ? 4.588 -19.266 -27.448 1.00 96.69 194 PHE A N 1
ATOM 1525 C CA . PHE A 1 194 ? 3.697 -19.666 -28.536 1.00 96.69 194 PHE A CA 1
ATOM 1526 C C . PHE A 1 194 ? 3.677 -18.625 -29.667 1.00 96.69 194 PHE A C 1
ATOM 1528 O O . PHE A 1 194 ? 3.840 -18.984 -30.834 1.00 96.69 194 PHE A O 1
ATOM 1535 N N . PHE A 1 195 ? 3.534 -17.340 -29.334 1.00 97.00 195 PHE A N 1
ATOM 1536 C CA . PHE A 1 195 ? 3.467 -16.256 -30.320 1.00 97.00 195 PHE A CA 1
ATOM 1537 C C . PHE A 1 195 ? 4.778 -16.116 -31.097 1.00 97.00 195 PHE A C 1
ATOM 1539 O O . PHE A 1 195 ? 4.761 -15.987 -32.321 1.00 97.00 195 PHE A O 1
ATOM 1546 N N . VAL A 1 196 ? 5.916 -16.195 -30.410 1.00 95.75 196 VAL A N 1
ATOM 1547 C CA . VAL A 1 196 ? 7.231 -16.066 -31.043 1.00 95.75 196 VAL A CA 1
ATOM 1548 C C . VAL A 1 196 ? 7.551 -17.302 -31.886 1.00 95.75 196 VAL A C 1
ATOM 1550 O O . VAL A 1 196 ? 7.833 -17.174 -33.075 1.00 95.75 196 VAL A O 1
ATOM 1553 N N . ASN A 1 197 ? 7.456 -18.506 -31.314 1.00 95.88 197 ASN A N 1
ATOM 1554 C CA . ASN A 1 197 ? 7.935 -19.716 -31.992 1.00 95.88 197 ASN A CA 1
ATOM 1555 C C . ASN A 1 197 ? 6.965 -20.255 -33.045 1.00 95.88 197 ASN A C 1
ATOM 1557 O O . ASN A 1 197 ? 7.409 -20.865 -34.014 1.00 95.88 197 ASN A O 1
ATOM 1561 N N . SER A 1 198 ? 5.654 -20.085 -32.847 1.00 96.62 198 SER A N 1
ATOM 1562 C CA . SER A 1 198 ? 4.641 -20.656 -33.750 1.00 96.62 198 SER A CA 1
ATOM 1563 C C . SER A 1 198 ? 4.076 -19.628 -34.727 1.00 96.62 198 SER A C 1
ATOM 1565 O O . SER A 1 198 ? 3.781 -19.982 -35.864 1.00 96.62 198 SER A O 1
ATOM 1567 N N . LEU A 1 199 ? 3.915 -18.367 -34.303 1.00 96.00 199 LEU A N 1
ATOM 1568 C CA . LEU A 1 199 ? 3.334 -17.305 -35.140 1.00 96.00 199 LEU A CA 1
ATOM 1569 C C . LEU A 1 199 ? 4.390 -16.366 -35.748 1.00 96.00 199 LEU A C 1
ATOM 1571 O O . LEU A 1 199 ? 4.039 -15.529 -36.576 1.00 96.00 199 LEU A O 1
ATOM 1575 N N . GLY A 1 200 ? 5.664 -16.488 -35.356 1.00 95.00 200 GLY A N 1
ATOM 1576 C CA . GLY A 1 200 ? 6.759 -15.659 -35.872 1.00 95.00 200 GLY A CA 1
ATOM 1577 C C . GLY A 1 200 ? 6.679 -14.187 -35.454 1.00 95.00 200 GLY A C 1
ATOM 1578 O O . GLY A 1 200 ? 7.230 -13.324 -36.136 1.00 95.00 200 GLY A O 1
ATOM 1579 N N . LEU A 1 201 ? 5.960 -13.878 -34.370 1.00 95.38 201 LEU A N 1
ATOM 1580 C CA . LEU A 1 201 ? 5.785 -12.509 -33.884 1.00 95.38 201 LEU A CA 1
ATOM 1581 C C . LEU A 1 201 ? 6.984 -12.034 -33.037 1.00 95.38 201 LEU A C 1
ATOM 1583 O O . LEU A 1 201 ? 7.745 -12.857 -32.526 1.00 95.38 201 LEU A O 1
ATOM 1587 N N . PRO A 1 202 ? 7.159 -10.710 -32.844 1.00 93.12 202 PRO A N 1
ATOM 1588 C CA . PRO A 1 202 ? 8.221 -10.176 -31.992 1.00 93.12 202 PRO A CA 1
ATOM 1589 C C . PRO A 1 202 ? 8.119 -10.646 -30.533 1.00 93.12 202 PRO A C 1
ATOM 1591 O O . PRO A 1 202 ? 7.023 -10.880 -30.017 1.00 93.12 202 PRO A O 1
ATOM 1594 N N . VAL A 1 203 ? 9.264 -10.707 -29.846 1.00 88.81 203 VAL A N 1
ATOM 1595 C CA . VAL A 1 203 ? 9.356 -11.020 -28.406 1.00 88.81 203 VAL A CA 1
ATOM 1596 C C . VAL A 1 203 ? 8.480 -10.064 -27.584 1.00 88.81 203 VAL A C 1
ATOM 1598 O O . VAL A 1 203 ? 8.409 -8.872 -27.888 1.00 88.81 203 VAL A O 1
ATOM 1601 N N . ASN A 1 204 ? 7.843 -10.575 -26.529 1.00 87.81 204 ASN A N 1
ATOM 1602 C CA . ASN A 1 204 ? 6.849 -9.909 -25.674 1.00 87.81 204 ASN A CA 1
ATOM 1603 C C . ASN A 1 204 ? 5.452 -9.701 -26.294 1.00 87.81 204 ASN A C 1
ATOM 1605 O O . ASN A 1 204 ? 4.551 -9.229 -25.594 1.00 87.81 204 ASN A O 1
ATOM 1609 N N . SER A 1 205 ? 5.221 -10.040 -27.567 1.00 91.44 205 SER A N 1
ATOM 1610 C CA . SER A 1 205 ? 3.896 -9.887 -28.191 1.00 91.44 205 SER A CA 1
ATOM 1611 C C . SER A 1 205 ? 2.819 -10.769 -27.544 1.00 91.44 205 SER A C 1
ATOM 1613 O O . SER A 1 205 ? 1.703 -10.297 -27.305 1.00 91.44 205 SER A O 1
ATOM 1615 N N . GLY A 1 206 ? 3.148 -12.018 -27.200 1.00 93.12 206 GLY A N 1
ATOM 1616 C CA . GLY A 1 206 ? 2.218 -12.929 -26.532 1.00 93.12 206 GLY A CA 1
ATOM 1617 C C . GLY A 1 206 ? 1.994 -12.548 -25.073 1.00 93.12 206 GLY A C 1
ATOM 1618 O O . GLY A 1 206 ? 0.862 -12.616 -24.590 1.00 93.12 206 GLY A O 1
ATOM 1619 N N . LEU A 1 207 ? 3.029 -12.043 -24.392 1.00 90.81 207 LEU A N 1
ATOM 1620 C CA . LEU A 1 207 ? 2.893 -11.498 -23.039 1.00 90.81 207 LEU A CA 1
ATOM 1621 C C . LEU A 1 207 ? 1.931 -10.296 -23.004 1.00 90.81 207 LEU A C 1
ATOM 1623 O O . LEU A 1 207 ? 1.042 -10.243 -22.152 1.00 90.81 207 LEU A O 1
ATOM 1627 N N . VAL A 1 208 ? 2.074 -9.346 -23.937 1.00 91.00 208 VAL A N 1
ATOM 1628 C CA . VAL A 1 208 ? 1.181 -8.176 -24.040 1.00 91.00 208 VAL A CA 1
ATOM 1629 C C . VAL A 1 208 ? -0.258 -8.616 -24.305 1.00 91.00 208 VAL A C 1
ATOM 1631 O O . VAL A 1 208 ? -1.173 -8.150 -23.620 1.00 91.00 208 VAL A O 1
ATOM 1634 N N . PHE A 1 209 ? -0.463 -9.544 -25.246 1.00 94.69 209 PHE A N 1
ATOM 1635 C CA . PHE A 1 209 ? -1.783 -10.115 -25.510 1.00 94.69 209 PHE A CA 1
ATOM 1636 C C . PHE A 1 209 ? -2.387 -10.742 -24.248 1.00 94.69 209 PHE A C 1
ATOM 1638 O O . PHE A 1 209 ? -3.524 -10.429 -23.893 1.00 94.69 209 PHE A O 1
ATOM 1645 N N . PHE A 1 210 ? -1.622 -11.578 -23.541 1.00 94.62 210 PHE A N 1
ATOM 1646 C CA . PHE A 1 210 ? -2.072 -12.238 -22.319 1.00 94.62 210 PHE A CA 1
ATOM 1647 C C . PHE A 1 210 ? -2.493 -1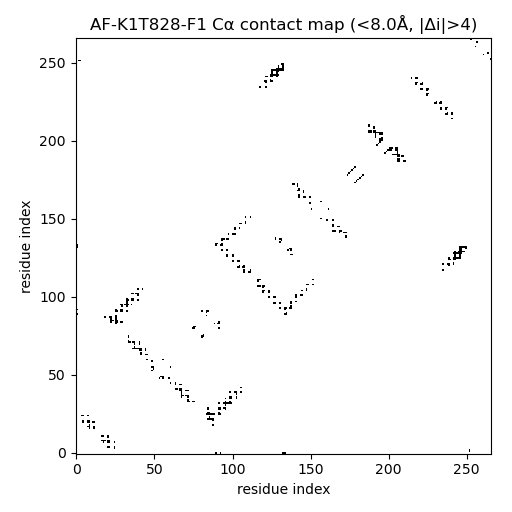1.233 -21.241 1.00 94.62 210 PHE A C 1
ATOM 1649 O O . PHE A 1 210 ? -3.568 -11.380 -20.663 1.00 94.62 210 PHE A O 1
ATOM 1656 N N . VAL A 1 211 ? -1.698 -10.186 -20.993 1.00 92.25 211 VAL A N 1
ATOM 1657 C CA . VAL A 1 211 ? -2.025 -9.159 -19.989 1.00 92.25 211 VAL A CA 1
ATOM 1658 C C . VAL A 1 211 ? -3.316 -8.423 -20.351 1.00 92.25 211 VAL A C 1
ATOM 1660 O O . VAL A 1 211 ? -4.196 -8.279 -19.500 1.00 92.25 211 VAL A O 1
ATOM 1663 N N . VAL A 1 212 ? -3.470 -7.993 -21.608 1.00 94.31 212 VAL A N 1
ATOM 1664 C CA . VAL A 1 212 ? -4.690 -7.308 -22.070 1.00 94.31 212 VAL A CA 1
ATOM 1665 C C . VAL A 1 212 ? -5.905 -8.232 -21.969 1.00 94.31 212 VAL A C 1
ATOM 1667 O O . VAL A 1 212 ? -6.951 -7.816 -21.466 1.00 94.31 212 VAL A O 1
ATOM 1670 N N . ALA A 1 213 ? -5.767 -9.495 -22.378 1.00 96.31 213 ALA A N 1
ATOM 1671 C CA . ALA A 1 213 ? -6.828 -10.490 -22.289 1.00 96.31 213 ALA A CA 1
ATOM 1672 C C . ALA A 1 213 ? -7.222 -10.783 -20.833 1.00 96.31 213 ALA A C 1
ATOM 1674 O O . ALA A 1 213 ? -8.411 -10.829 -20.520 1.00 96.31 213 ALA A O 1
ATOM 1675 N N . LEU A 1 214 ? -6.249 -10.924 -19.928 1.00 95.38 214 LEU A N 1
ATOM 1676 C CA . LEU A 1 214 ? -6.477 -11.175 -18.505 1.00 95.38 214 LEU A CA 1
ATOM 1677 C C . LEU A 1 214 ? -7.209 -10.005 -17.836 1.00 95.38 214 LEU A C 1
ATOM 1679 O O . LEU A 1 214 ? -8.225 -10.212 -17.167 1.00 95.38 214 LEU A O 1
ATOM 1683 N N . LEU A 1 215 ? -6.730 -8.772 -18.038 1.00 95.19 215 LEU A N 1
ATOM 1684 C CA . LEU A 1 215 ? -7.372 -7.574 -17.490 1.00 95.19 215 LEU A CA 1
ATOM 1685 C C . LEU A 1 215 ? -8.768 -7.363 -18.091 1.00 95.19 215 LEU A C 1
ATOM 1687 O O . LEU A 1 215 ? -9.704 -7.040 -17.358 1.00 95.19 215 LEU A O 1
ATOM 1691 N N . GLY A 1 216 ? -8.936 -7.609 -19.393 1.00 96.81 216 GLY A N 1
ATOM 1692 C CA . GLY A 1 216 ? -10.230 -7.558 -20.070 1.00 96.81 216 GLY A CA 1
ATOM 1693 C C . GLY A 1 216 ? -11.220 -8.590 -19.526 1.00 96.81 216 GLY A C 1
ATOM 1694 O O . GLY A 1 216 ? -12.359 -8.245 -19.209 1.00 96.81 216 GLY A O 1
ATOM 1695 N N . ALA A 1 217 ? -10.787 -9.840 -19.342 1.00 96.88 217 ALA A N 1
ATOM 1696 C CA . ALA A 1 217 ? -11.609 -10.914 -18.787 1.00 96.88 217 ALA A CA 1
ATOM 1697 C C . ALA A 1 217 ? -12.054 -10.615 -17.348 1.00 96.88 217 ALA A C 1
ATOM 1699 O O . ALA A 1 217 ? -13.234 -10.765 -17.019 1.00 96.88 217 ALA A O 1
ATOM 1700 N N . LEU A 1 218 ? -11.141 -10.129 -16.502 1.00 96.06 218 LEU A N 1
ATOM 1701 C CA . LEU A 1 218 ? -11.468 -9.708 -15.139 1.00 96.06 218 LEU A CA 1
ATOM 1702 C C . LEU A 1 218 ? -12.401 -8.494 -15.126 1.00 96.06 218 LEU A C 1
ATOM 1704 O O . LEU A 1 218 ? -13.376 -8.498 -14.379 1.00 96.06 218 LEU A O 1
ATOM 1708 N N . GLY A 1 219 ? -12.162 -7.496 -15.981 1.00 96.94 219 GLY A N 1
ATOM 1709 C CA . GLY A 1 219 ? -13.026 -6.323 -16.126 1.00 96.94 219 GLY A CA 1
ATOM 1710 C C . GLY A 1 219 ? -14.452 -6.691 -16.543 1.00 96.94 219 GLY A C 1
ATOM 1711 O O . GLY A 1 219 ? -15.419 -6.239 -15.925 1.00 96.94 219 GLY A O 1
ATOM 1712 N N . MET A 1 220 ? -14.602 -7.590 -17.519 1.00 97.56 220 MET A N 1
ATOM 1713 C CA . MET A 1 220 ? -15.903 -8.151 -17.893 1.00 97.56 220 MET A CA 1
ATOM 1714 C C . MET A 1 220 ? -16.535 -8.930 -16.734 1.00 97.56 220 MET A C 1
ATOM 1716 O O . MET A 1 220 ? -17.724 -8.765 -16.456 1.00 97.56 220 MET A O 1
ATOM 1720 N N . GLY A 1 221 ? -15.754 -9.739 -16.013 1.00 97.31 221 GLY A N 1
ATOM 1721 C CA . GLY A 1 221 ? -16.210 -10.458 -14.823 1.00 97.31 221 GLY A CA 1
ATOM 1722 C C . GLY A 1 221 ? -16.757 -9.519 -13.743 1.00 97.31 221 GLY A C 1
ATOM 1723 O O . GLY A 1 221 ? -17.849 -9.747 -13.213 1.00 97.31 221 GLY A O 1
ATOM 1724 N N . VAL A 1 222 ? -16.055 -8.420 -13.460 1.00 97.06 222 VAL A N 1
ATOM 1725 C CA . VAL A 1 222 ? -16.513 -7.356 -12.555 1.00 97.06 222 VAL A CA 1
ATOM 1726 C C . VAL A 1 222 ? -17.819 -6.747 -13.070 1.00 97.06 222 VAL A C 1
ATOM 1728 O O . VAL A 1 222 ? -18.797 -6.695 -12.327 1.00 97.06 222 VAL A O 1
ATOM 1731 N N . TYR A 1 223 ? -17.896 -6.367 -14.347 1.00 96.94 223 TYR A N 1
ATOM 1732 C CA . TYR A 1 223 ? -19.111 -5.790 -14.932 1.00 96.94 223 TYR A CA 1
ATOM 1733 C C . TYR A 1 223 ? -20.329 -6.724 -14.809 1.00 96.94 223 TYR A C 1
ATOM 1735 O O . TYR A 1 223 ? -21.392 -6.321 -14.324 1.00 96.94 223 TYR A O 1
ATOM 1743 N N . PHE A 1 224 ? -20.183 -7.998 -15.184 1.00 97.56 224 PHE A N 1
ATOM 1744 C CA . PHE A 1 224 ? -21.275 -8.970 -15.121 1.00 97.56 224 PHE A CA 1
ATOM 1745 C C . PHE A 1 224 ? -21.712 -9.277 -13.689 1.00 97.56 224 PHE A C 1
ATOM 1747 O O . PHE A 1 224 ? -22.906 -9.434 -13.430 1.00 97.56 224 PHE A O 1
ATOM 1754 N N . THR A 1 225 ? -20.771 -9.374 -12.751 1.00 96.94 225 THR A N 1
ATOM 1755 C CA . THR A 1 225 ? -21.090 -9.649 -11.341 1.00 96.94 225 THR A CA 1
ATOM 1756 C C . THR A 1 225 ? -21.745 -8.460 -10.655 1.00 96.94 225 THR A C 1
ATOM 1758 O O . THR A 1 225 ? -22.670 -8.670 -9.870 1.00 96.94 225 THR A O 1
ATOM 1761 N N . HIS A 1 226 ? -21.353 -7.235 -11.020 1.00 94.69 226 HIS A N 1
ATOM 1762 C CA . HIS A 1 226 ? -22.026 -6.007 -10.608 1.00 94.69 226 HIS A CA 1
ATOM 1763 C C . HIS A 1 226 ? -23.472 -5.980 -11.118 1.00 94.69 226 HIS A C 1
ATOM 1765 O O . HIS A 1 226 ? -24.405 -5.855 -10.328 1.00 94.69 226 HIS A O 1
ATOM 1771 N N . LYS A 1 227 ? -23.682 -6.206 -12.425 1.00 95.81 227 LYS A N 1
ATOM 1772 C CA . LYS A 1 227 ? -25.023 -6.226 -13.037 1.00 95.81 227 LYS A CA 1
ATOM 1773 C C . LYS A 1 227 ? -25.939 -7.298 -12.431 1.00 95.81 227 LYS A C 1
ATOM 1775 O O . LYS A 1 227 ? -27.141 -7.089 -12.330 1.00 95.81 227 LYS A O 1
ATOM 1780 N N . LYS A 1 228 ? -25.379 -8.441 -12.018 1.00 95.69 228 LYS A N 1
ATOM 1781 C CA . LYS A 1 228 ? -26.112 -9.544 -11.367 1.00 95.69 228 LYS A CA 1
ATOM 1782 C C . LYS A 1 228 ? -26.292 -9.368 -9.850 1.00 95.69 228 LYS A C 1
ATOM 1784 O O . LYS A 1 228 ? -26.802 -10.284 -9.212 1.00 95.69 228 LYS A O 1
ATOM 1789 N N . GLY A 1 229 ? -25.831 -8.265 -9.253 1.00 92.88 229 GLY A N 1
ATOM 1790 C CA . GLY A 1 229 ? -25.952 -8.012 -7.811 1.00 92.88 229 GLY A CA 1
ATOM 1791 C C . GLY A 1 229 ? -25.136 -8.959 -6.918 1.00 92.88 229 GLY A C 1
ATOM 1792 O O . GLY A 1 229 ? -25.395 -9.054 -5.720 1.00 92.88 229 GLY A O 1
ATOM 1793 N N . ARG A 1 230 ? -24.144 -9.680 -7.465 1.00 94.25 230 ARG A N 1
ATOM 1794 C CA . ARG A 1 230 ? -23.306 -10.625 -6.703 1.00 94.25 230 ARG A CA 1
ATOM 1795 C C . ARG A 1 230 ? -22.184 -9.881 -5.976 1.00 94.25 230 ARG A C 1
ATOM 1797 O O . ARG A 1 230 ? -21.032 -9.944 -6.394 1.00 94.25 230 ARG A O 1
ATOM 1804 N N . THR A 1 231 ? -22.522 -9.190 -4.892 1.00 91.56 231 THR A N 1
ATOM 1805 C CA . THR A 1 231 ? -21.630 -8.255 -4.176 1.00 91.56 231 THR A CA 1
ATOM 1806 C C . THR A 1 231 ? -20.299 -8.869 -3.734 1.00 91.56 231 THR A C 1
ATOM 1808 O O . THR A 1 231 ? -19.250 -8.289 -3.996 1.00 91.56 231 THR A O 1
ATOM 1811 N N . VAL A 1 232 ? -20.311 -10.057 -3.121 1.00 92.50 232 VAL A N 1
ATOM 1812 C CA . VAL A 1 232 ? -19.083 -10.722 -2.641 1.00 92.50 232 VAL A CA 1
ATOM 1813 C C . VAL A 1 232 ? -18.177 -11.124 -3.803 1.00 92.50 232 VAL A C 1
ATOM 1815 O O . VAL A 1 232 ? -16.987 -10.828 -3.790 1.00 92.50 232 VAL A O 1
ATOM 1818 N N . LEU A 1 233 ? -18.737 -11.761 -4.835 1.00 94.50 233 LEU A N 1
ATOM 1819 C CA . LEU A 1 233 ? -17.963 -12.182 -6.004 1.00 94.50 233 LEU A CA 1
ATOM 1820 C C . LEU A 1 233 ? -17.417 -10.974 -6.774 1.00 94.50 233 LEU A C 1
ATOM 1822 O O . LEU A 1 233 ? -16.281 -11.004 -7.237 1.00 94.50 233 LEU A O 1
ATOM 1826 N N . ASN A 1 234 ? -18.210 -9.907 -6.878 1.00 96.56 234 ASN A N 1
ATOM 1827 C CA . ASN A 1 234 ? -17.775 -8.655 -7.476 1.00 96.56 234 ASN A CA 1
ATOM 1828 C C . ASN A 1 234 ? -16.590 -8.050 -6.716 1.00 96.56 234 ASN A C 1
ATOM 1830 O O . ASN A 1 234 ? -15.602 -7.691 -7.347 1.00 96.56 234 ASN A O 1
ATOM 1834 N N . LEU A 1 235 ? -16.654 -8.012 -5.380 1.00 95.25 235 LEU A N 1
ATOM 1835 C CA . LEU A 1 235 ? -15.556 -7.532 -4.543 1.00 95.25 235 LEU A CA 1
ATOM 1836 C C . LEU A 1 235 ? -14.290 -8.371 -4.738 1.00 95.25 235 LEU A C 1
ATOM 1838 O O . LEU A 1 235 ? -13.225 -7.799 -4.927 1.00 95.25 235 LEU A O 1
ATOM 1842 N N . VAL A 1 236 ? -14.401 -9.704 -4.749 1.00 95.00 236 VAL A N 1
ATOM 1843 C CA . VAL A 1 236 ? -13.252 -10.596 -4.980 1.00 95.00 236 VAL A CA 1
ATOM 1844 C C . VAL A 1 236 ? -12.613 -10.317 -6.340 1.00 95.00 236 VAL A C 1
ATOM 1846 O O . VAL A 1 236 ? -11.416 -10.054 -6.398 1.00 95.00 236 VAL A O 1
ATOM 1849 N N . LEU A 1 237 ? -13.399 -10.300 -7.422 1.00 96.50 237 LEU A N 1
ATOM 1850 C CA . LEU A 1 237 ? -12.881 -10.039 -8.771 1.00 96.50 237 LEU A CA 1
ATOM 1851 C C . LEU A 1 237 ? -12.273 -8.641 -8.900 1.00 96.50 237 LEU A C 1
ATOM 1853 O O . LEU A 1 237 ? -11.221 -8.486 -9.514 1.00 96.50 237 LEU A O 1
ATOM 1857 N N . LEU A 1 238 ? -12.913 -7.631 -8.308 1.00 97.12 238 LEU A N 1
ATOM 1858 C CA . LEU A 1 238 ? -12.430 -6.256 -8.334 1.00 97.12 238 LEU A CA 1
ATOM 1859 C C . LEU A 1 238 ? -11.130 -6.107 -7.537 1.00 97.12 238 LEU A C 1
ATOM 1861 O O . LEU A 1 238 ? -10.195 -5.473 -8.015 1.00 97.12 238 LEU A O 1
ATOM 1865 N N . SER A 1 239 ? -11.031 -6.724 -6.359 1.00 96.69 239 SER A N 1
ATOM 1866 C CA . SER A 1 239 ? -9.798 -6.758 -5.572 1.00 96.69 239 SER A CA 1
ATOM 1867 C C . SER A 1 239 ? -8.677 -7.496 -6.308 1.00 96.69 239 SER A C 1
ATOM 1869 O O . SER A 1 239 ? -7.560 -6.989 -6.348 1.00 96.69 239 SER A O 1
ATOM 1871 N N . THR A 1 240 ? -8.954 -8.639 -6.946 1.00 95.62 240 THR A N 1
ATOM 1872 C CA . THR A 1 240 ? -7.965 -9.344 -7.780 1.00 95.62 240 THR A CA 1
ATOM 1873 C C . THR A 1 240 ? -7.502 -8.482 -8.953 1.00 95.62 240 THR A C 1
ATOM 1875 O O . THR A 1 240 ? -6.301 -8.371 -9.188 1.00 95.62 240 THR A O 1
ATOM 1878 N N . LEU A 1 241 ? -8.429 -7.818 -9.651 1.00 96.81 241 LEU A N 1
ATOM 1879 C CA . LEU A 1 241 ? -8.106 -6.885 -10.729 1.00 96.81 241 LEU A CA 1
ATOM 1880 C C . LEU A 1 241 ? -7.207 -5.746 -10.227 1.00 96.81 241 LEU A C 1
ATOM 1882 O O . LEU A 1 241 ? -6.191 -5.452 -10.849 1.00 96.81 241 LEU A O 1
ATOM 1886 N N . MET A 1 242 ? -7.533 -5.144 -9.082 1.00 97.31 242 MET A N 1
ATOM 1887 C CA . MET A 1 242 ? -6.725 -4.075 -8.489 1.00 97.31 242 MET A CA 1
ATOM 1888 C C . MET A 1 242 ? -5.336 -4.544 -8.043 1.00 97.31 242 MET A C 1
ATOM 1890 O O . MET A 1 242 ? -4.372 -3.805 -8.231 1.00 97.31 242 MET A O 1
ATOM 1894 N N . ILE A 1 243 ? -5.204 -5.764 -7.507 1.00 95.31 243 ILE A N 1
ATOM 1895 C CA . ILE A 1 243 ? -3.895 -6.359 -7.191 1.00 95.31 243 ILE A CA 1
ATOM 1896 C C . ILE A 1 243 ? -3.052 -6.476 -8.462 1.00 95.31 243 ILE A C 1
ATOM 1898 O O . ILE A 1 243 ? -1.891 -6.081 -8.448 1.00 95.31 243 ILE A O 1
ATOM 1902 N N . LEU A 1 244 ? -3.625 -6.972 -9.562 1.00 94.69 244 LEU A N 1
ATOM 1903 C CA . LEU A 1 244 ? -2.907 -7.120 -10.831 1.00 94.69 244 LEU A CA 1
ATOM 1904 C C . LEU A 1 244 ? -2.520 -5.771 -11.445 1.00 94.69 244 LEU A C 1
ATOM 1906 O O . LEU A 1 244 ? -1.407 -5.633 -11.944 1.00 94.69 244 LEU A O 1
ATOM 1910 N N . ILE A 1 245 ? -3.396 -4.765 -11.360 1.00 95.12 245 ILE A N 1
ATOM 1911 C CA . ILE A 1 245 ? -3.084 -3.394 -11.792 1.00 95.12 245 ILE A CA 1
ATOM 1912 C C . ILE A 1 245 ? -1.957 -2.797 -10.936 1.00 95.12 245 ILE A C 1
ATOM 1914 O O . ILE A 1 245 ? -1.057 -2.159 -11.465 1.00 95.12 245 ILE A O 1
ATOM 1918 N N . GLY A 1 246 ? -1.952 -3.010 -9.618 1.00 93.69 246 GLY A N 1
ATOM 1919 C CA . GLY A 1 246 ? -0.834 -2.575 -8.775 1.00 93.69 246 GLY A CA 1
ATOM 1920 C C . GLY A 1 246 ? 0.467 -3.320 -9.109 1.00 93.69 246 GLY A C 1
ATOM 1921 O O . GLY A 1 246 ? 1.532 -2.711 -9.257 1.00 93.69 246 GLY A O 1
ATOM 1922 N N . TYR A 1 247 ? 0.372 -4.640 -9.286 1.00 91.25 247 TYR A N 1
ATOM 1923 C CA . TYR A 1 247 ? 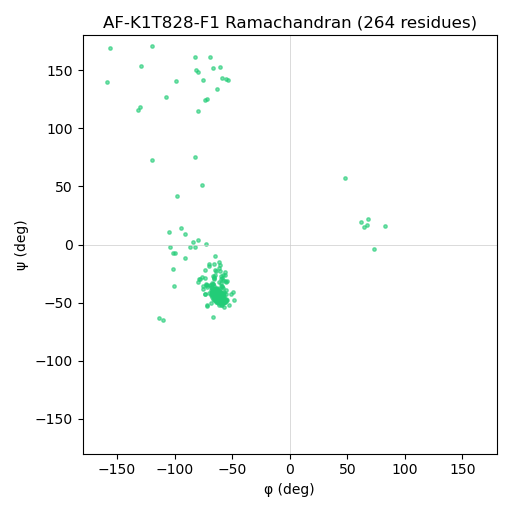1.496 -5.515 -9.613 1.00 91.25 247 TYR A CA 1
ATOM 1924 C C . TYR A 1 247 ? 2.096 -5.213 -10.992 1.00 91.25 247 TYR A C 1
ATOM 1926 O O . TYR A 1 247 ? 3.297 -5.390 -11.180 1.00 91.25 247 TYR A O 1
ATOM 1934 N N . SER A 1 248 ? 1.324 -4.659 -11.935 1.00 90.88 248 SER A N 1
ATOM 1935 C CA . SER A 1 248 ? 1.835 -4.290 -13.261 1.00 90.88 248 SER A CA 1
ATOM 1936 C C . SER A 1 248 ? 2.964 -3.253 -13.211 1.00 90.88 248 SER A C 1
ATOM 1938 O O . SER A 1 248 ? 3.726 -3.141 -14.167 1.00 90.88 248 SER A O 1
ATOM 1940 N N . SER A 1 249 ? 3.144 -2.534 -12.094 1.00 88.69 249 SER A N 1
ATOM 1941 C CA . SER A 1 249 ? 4.324 -1.685 -11.860 1.00 88.69 249 SER A CA 1
ATOM 1942 C C . SER A 1 249 ? 5.654 -2.460 -11.929 1.00 88.69 249 SER A C 1
ATOM 1944 O O . SER A 1 249 ? 6.685 -1.889 -12.304 1.00 88.69 249 SER A O 1
ATOM 1946 N N . TYR A 1 250 ? 5.634 -3.769 -11.650 1.00 84.88 250 TYR A N 1
ATOM 1947 C CA . TYR A 1 250 ? 6.779 -4.673 -11.777 1.00 84.88 250 TYR A CA 1
ATOM 1948 C C . TYR A 1 250 ? 7.245 -4.844 -13.231 1.00 84.88 250 TYR A C 1
ATOM 1950 O O . TYR A 1 250 ? 8.422 -5.107 -13.459 1.00 84.88 250 TYR A O 1
ATOM 1958 N N . ALA A 1 251 ? 6.383 -4.586 -14.225 1.00 83.12 251 ALA A N 1
ATOM 1959 C CA . ALA A 1 251 ? 6.765 -4.623 -15.640 1.00 83.12 251 ALA A CA 1
ATOM 1960 C C . ALA A 1 251 ? 7.948 -3.694 -15.958 1.00 83.12 251 ALA A C 1
ATOM 1962 O O . ALA A 1 251 ? 8.713 -3.960 -16.881 1.00 83.12 251 ALA A O 1
ATOM 1963 N N . SER A 1 252 ? 8.148 -2.630 -15.168 1.00 83.25 252 SER A N 1
ATOM 1964 C CA . SER A 1 252 ? 9.320 -1.754 -15.283 1.00 83.25 252 SER A CA 1
ATOM 1965 C C . SER A 1 252 ? 10.656 -2.499 -15.153 1.00 83.25 252 SER A C 1
ATOM 1967 O O . SER A 1 252 ? 11.624 -2.111 -15.804 1.00 83.25 252 SER A O 1
ATOM 1969 N N . VAL A 1 253 ? 10.710 -3.581 -14.368 1.00 80.56 253 VAL A N 1
ATOM 1970 C CA . VAL A 1 253 ? 11.896 -4.438 -14.228 1.00 80.56 253 VAL A CA 1
ATOM 1971 C C . VAL A 1 253 ? 12.149 -5.200 -15.525 1.00 80.56 253 VAL A C 1
ATOM 1973 O O . VAL A 1 253 ? 13.249 -5.125 -16.065 1.00 80.56 253 VAL A O 1
ATOM 1976 N N . THR A 1 254 ? 11.123 -5.853 -16.073 1.00 78.25 254 THR A N 1
ATOM 1977 C CA . THR A 1 254 ? 11.212 -6.609 -17.333 1.00 78.25 254 THR A CA 1
ATOM 1978 C C . THR A 1 254 ? 11.560 -5.708 -18.519 1.00 78.25 254 THR A C 1
ATOM 1980 O O . THR A 1 254 ? 12.451 -6.032 -19.300 1.00 78.25 254 THR A O 1
ATOM 1983 N N . ILE A 1 255 ? 10.917 -4.540 -18.630 1.00 82.25 255 ILE A N 1
ATOM 1984 C CA . ILE A 1 255 ? 11.200 -3.550 -19.682 1.00 82.25 255 ILE A CA 1
ATOM 1985 C C . ILE A 1 255 ? 12.645 -3.055 -19.574 1.00 82.25 255 ILE A C 1
ATOM 1987 O O . ILE A 1 255 ? 13.348 -2.965 -20.579 1.00 82.25 255 ILE A O 1
ATOM 1991 N N . ARG A 1 256 ? 13.111 -2.756 -18.354 1.00 81.62 256 ARG A N 1
ATOM 1992 C CA . ARG A 1 256 ? 14.499 -2.346 -18.126 1.00 81.62 256 ARG A CA 1
ATOM 1993 C C . ARG A 1 256 ? 15.472 -3.463 -18.493 1.00 81.62 256 ARG A C 1
ATOM 1995 O O . ARG A 1 256 ? 16.470 -3.162 -19.128 1.00 81.62 256 ARG A O 1
ATOM 2002 N N . ALA A 1 257 ? 15.194 -4.713 -18.128 1.00 80.75 257 ALA A N 1
ATOM 2003 C CA . ALA A 1 257 ? 16.034 -5.854 -18.484 1.00 80.75 257 ALA A CA 1
ATOM 2004 C C . ALA A 1 257 ? 16.156 -6.019 -20.010 1.00 80.75 257 ALA A C 1
ATOM 2006 O O . ALA A 1 257 ? 17.259 -6.207 -20.514 1.00 80.75 257 ALA A O 1
ATOM 2007 N N . ALA A 1 258 ? 15.055 -5.847 -20.752 1.00 80.38 258 ALA A N 1
ATOM 2008 C CA . ALA A 1 258 ? 15.046 -5.915 -22.216 1.00 80.38 258 ALA A CA 1
ATOM 2009 C C . ALA A 1 258 ? 15.889 -4.816 -22.895 1.00 80.38 258 ALA A C 1
ATOM 2011 O O . ALA A 1 258 ? 16.343 -4.998 -24.023 1.00 80.38 258 ALA A O 1
ATOM 2012 N N . ALA A 1 259 ? 16.139 -3.694 -22.213 1.00 83.69 259 ALA A N 1
ATOM 2013 C CA . ALA A 1 259 ? 17.011 -2.625 -22.702 1.00 83.69 259 ALA A CA 1
ATOM 2014 C C . ALA A 1 259 ? 18.517 -2.921 -22.522 1.00 83.69 259 ALA A C 1
ATOM 2016 O O . ALA A 1 259 ? 19.335 -2.053 -22.820 1.00 83.69 259 ALA A O 1
ATOM 2017 N N . ASN A 1 260 ? 18.886 -4.113 -22.030 1.00 80.62 260 ASN A N 1
ATOM 2018 C CA . ASN A 1 260 ? 20.267 -4.563 -21.809 1.00 80.62 260 ASN A CA 1
ATOM 2019 C C . ASN A 1 260 ? 21.150 -3.536 -21.067 1.00 80.62 260 ASN A C 1
ATOM 2021 O O . ASN A 1 260 ? 22.187 -3.112 -21.585 1.00 80.62 260 ASN A O 1
ATOM 2025 N N . PRO A 1 261 ? 20.759 -3.096 -19.855 1.00 81.75 261 PRO A N 1
ATOM 2026 C CA . PRO A 1 261 ? 21.544 -2.137 -19.098 1.00 81.75 261 PRO A CA 1
ATOM 2027 C C . PRO A 1 261 ? 22.878 -2.767 -18.657 1.00 81.75 261 PRO A C 1
ATOM 2029 O O . PRO A 1 261 ? 22.915 -3.966 -18.379 1.00 81.75 261 PRO A O 1
ATOM 2032 N N . PRO A 1 262 ? 23.946 -1.964 -18.468 1.00 75.69 262 PRO A N 1
ATOM 2033 C CA . PRO A 1 262 ? 25.254 -2.455 -18.013 1.00 75.69 262 PRO A CA 1
ATOM 2034 C C . PRO A 1 262 ? 25.209 -3.228 -16.686 1.00 75.69 262 PRO A C 1
ATOM 2036 O O . PRO A 1 262 ? 26.086 -4.034 -16.402 1.00 75.69 262 PRO A O 1
ATOM 2039 N N . MET A 1 263 ? 24.185 -2.970 -15.867 1.00 70.50 263 MET A N 1
ATOM 2040 C CA . MET A 1 263 ? 23.914 -3.676 -14.622 1.00 70.50 263 MET A CA 1
ATOM 2041 C C . MET A 1 263 ? 22.442 -4.089 -14.574 1.00 70.50 263 MET A C 1
ATOM 2043 O O . MET A 1 263 ? 21.541 -3.239 -14.510 1.00 70.50 263 MET A O 1
ATOM 2047 N N . ASN A 1 264 ? 22.202 -5.397 -14.574 1.00 64.38 264 ASN A N 1
ATOM 2048 C CA . ASN A 1 264 ? 20.877 -5.997 -14.489 1.00 64.38 264 ASN A CA 1
ATOM 2049 C C . ASN A 1 264 ? 20.779 -6.874 -13.228 1.00 64.38 264 ASN A C 1
ATOM 2051 O O . ASN A 1 264 ? 20.850 -8.092 -13.307 1.00 64.38 264 ASN A O 1
ATOM 2055 N N . SER A 1 265 ? 20.702 -6.226 -12.061 1.00 49.66 265 SER A N 1
ATOM 2056 C CA . SER A 1 265 ? 20.700 -6.877 -10.739 1.00 49.66 265 SER A CA 1
ATOM 2057 C C . SER A 1 265 ? 19.295 -7.057 -10.146 1.00 49.66 265 SER A C 1
ATOM 2059 O O . SER A 1 265 ? 19.109 -6.797 -8.962 1.00 49.66 265 SER A O 1
ATOM 2061 N N . ASN A 1 266 ? 18.305 -7.447 -10.954 1.00 47.53 266 ASN A N 1
ATOM 2062 C CA . ASN A 1 266 ? 16.966 -7.820 -10.474 1.00 47.53 266 ASN A CA 1
ATOM 2063 C C . ASN A 1 266 ? 16.543 -9.162 -11.056 1.00 47.53 266 ASN A C 1
ATOM 2065 O O . ASN A 1 266 ? 16.660 -9.300 -12.294 1.00 47.53 266 ASN A O 1
#

InterPro domains:
  IPR021280 Protein O-mannosyl-transferase TMEM260, N-terminal domain [PF11028] (1-157)
  IPR052724 Glycosyltransferase 117 domain-containing protein [PTHR16214] (1-265)

Secondary structure (DSSP, 8-state):
-HHHHHHHHHT-SSGGGHHHHHHHHHHHHHHHHHHHHHHHHHHHHHHHHTGGG----HHHHHHHHHHHHHHHHHHHTSHHHHHHHHSSSTHHHHHHHHHHHHHHHHHHHHTTTSTTTTHHHHHHHHHHHHHHTT-GGGGGGHHHHHHHHHHHH-SS--HHHHHHHHHHHHHHHHIIIIIIHHHHHHHHHHHHHHHHHHH-PPTTHHHHHHHHHHHHHHHHHHHHHHHTT-HHHHHHHHHHHHHHHHHGGGHHHHHHHHT--S----

Nearest PDB structures (foldseek):
  8oyy-assembly2_B  TM=1.915E-01  e=6.033E+00  synthetic construct
  8b37-assembly1_A  TM=1.658E-01  e=5.782E+00  Pyrobaculum aerophilum

Mean predicted aligned error: 4.67 Å

Organism: NCBI:txid408170

Foldseek 3Di:
DVVVLVVQQVPQPDPVCSQVSLLVSLLVLLVLLLVLQLLLQLLVLVCVCCPPNDDQDPVSNVVSNVRSVVVSVVQCPDPVSVVSNRHNALVSNLSSLLSVLSSLLSVLLVCVPPPPSLVSVLVSLLSQLLSVLRPNCSLVCLLVSLVSVLVSPDPDDDPVSNVVSVVVSVVVSCCCPVPVPPVLVVVLVVQQCCCCVPVVDDGSPRSVVSLVVVLVVLVVQLVVCVVVVVVVSNSVSSSSSSSNVSNCSNVVLVVVVVVVDPDNPD

Sequence (266 aa):
FMLLARLATILAPSTYYVPHMVNAMNCLASAFCILFLFWTITHLARRILTRQGAELTKANIVAVLGTGAVGALAYTFTDTFWFSAIEGEVYALSSMFTALVVWLMLKWEEQADQPHSMRWIVLIAYLMGLSIGVHILNLLTVPALVFIYYFRKTQRITFKGIAVSTLISGAILVFINSIIIPHTVYIGALFDLFFVNSLGLPVNSGLVFFVVALLGALGMGVYFTHKKGRTVLNLVLLSTLMILIGYSSYASVTIRAAANPPMNSN

Radius of gyration: 21.67 Å; Cα contacts (8 Å, |Δi|>4): 278; chains: 1; bounding box: 53×41×65 Å

pLDDT: mean 92.94, std 6.24, range [47.53, 98.62]

Solvent-accessible surface area (backbone atoms only — not comparable to full-atom values): 13543 Å² total; per-residue (Å²): 74,69,69,60,40,48,56,35,36,70,71,30,94,44,81,85,38,30,66,56,27,31,17,49,51,18,38,50,30,32,51,49,18,39,51,27,38,21,53,40,43,25,52,53,47,44,55,64,62,38,49,97,75,42,76,82,47,74,68,53,51,53,49,24,53,47,54,10,49,54,56,26,50,56,51,55,73,31,68,72,52,42,52,35,19,66,35,79,56,50,58,13,50,34,49,20,53,40,27,43,45,55,32,44,48,53,54,26,60,78,34,61,88,46,88,74,30,62,54,42,56,38,50,42,28,23,52,53,14,36,31,51,38,47,37,64,68,48,61,72,47,44,49,59,51,43,47,56,51,49,63,69,76,43,95,69,93,44,72,68,57,53,54,50,44,54,51,49,25,50,50,53,49,46,44,43,64,64,39,54,56,54,46,53,54,51,53,24,50,52,38,19,51,47,30,32,76,75,68,70,44,64,88,60,52,20,31,52,50,43,52,54,50,51,53,48,51,39,51,51,50,26,52,54,25,54,77,66,67,38,63,68,62,21,49,52,41,44,23,52,47,27,20,52,62,21,34,53,61,39,49,57,56,59,56,47,54,75,65,65,52,101,72,74,93,122